Protein AF-A0A377LPY4-F1 (afdb_monomer_lite)

pLDDT: mean 78.63, std 13.36, range [29.28, 91.88]

Structure (mmCIF, N/CA/C/O backbone):
data_AF-A0A377LPY4-F1
#
_entry.id   AF-A0A377LPY4-F1
#
loop_
_atom_site.group_PDB
_atom_site.id
_atom_site.type_symbol
_atom_site.label_atom_id
_atom_site.label_alt_id
_atom_site.label_comp_id
_atom_site.label_asym_id
_atom_site.label_entity_id
_atom_site.label_seq_id
_atom_site.pdbx_PDB_ins_code
_atom_site.Cartn_x
_atom_site.Cartn_y
_atom_site.Cartn_z
_atom_site.occupancy
_atom_site.B_iso_or_equiv
_atom_site.auth_seq_id
_atom_site.auth_comp_id
_atom_site.auth_asym_id
_atom_site.auth_atom_id
_atom_site.pdbx_PDB_model_num
ATOM 1 N N . MET A 1 1 ? 49.083 -48.012 -22.787 1.00 39.62 1 MET A N 1
ATOM 2 C CA . MET A 1 1 ? 49.269 -46.743 -22.059 1.00 39.62 1 MET A CA 1
ATOM 3 C C . MET A 1 1 ? 50.130 -45.854 -22.930 1.00 39.62 1 MET A C 1
ATOM 5 O O . MET A 1 1 ? 51.285 -46.191 -23.123 1.00 39.62 1 MET A O 1
ATOM 9 N N . ASN A 1 2 ? 49.539 -44.813 -23.514 1.00 29.28 2 ASN A N 1
ATOM 10 C CA . ASN A 1 2 ? 50.254 -43.655 -24.045 1.00 29.28 2 ASN A CA 1
ATOM 11 C C . ASN A 1 2 ? 49.381 -42.443 -23.708 1.00 29.28 2 ASN A C 1
ATOM 13 O O . ASN A 1 2 ? 48.446 -42.101 -24.429 1.00 29.28 2 ASN A O 1
ATOM 17 N N . ASP A 1 3 ? 49.651 -41.883 -22.533 1.00 42.66 3 ASP A N 1
ATOM 18 C CA . ASP A 1 3 ? 49.131 -40.603 -22.081 1.00 42.66 3 ASP A CA 1
ATOM 19 C C . ASP A 1 3 ? 49.799 -39.503 -22.903 1.00 42.66 3 ASP A C 1
ATOM 21 O O . ASP A 1 3 ? 50.958 -39.170 -22.682 1.00 42.66 3 ASP A O 1
ATOM 25 N N . ASN A 1 4 ? 49.087 -38.991 -23.902 1.00 44.41 4 ASN A N 1
ATOM 26 C CA . ASN A 1 4 ? 49.234 -37.625 -24.402 1.00 44.41 4 ASN A CA 1
ATOM 27 C C . ASN A 1 4 ? 48.114 -37.357 -25.405 1.00 44.41 4 ASN A C 1
ATOM 29 O O . ASN A 1 4 ? 48.330 -37.162 -26.599 1.00 44.41 4 ASN A O 1
ATOM 33 N N . GLN A 1 5 ? 46.877 -37.345 -24.910 1.00 47.78 5 GLN A N 1
ATOM 34 C CA . GLN A 1 5 ? 45.781 -36.734 -25.649 1.00 47.78 5 GLN A CA 1
ATOM 35 C C . GLN A 1 5 ? 45.939 -35.219 -25.498 1.00 47.78 5 GLN A C 1
ATOM 37 O O . GLN A 1 5 ? 45.310 -34.578 -24.657 1.00 47.78 5 GLN A O 1
ATOM 42 N N . ILE A 1 6 ? 46.891 -34.663 -26.250 1.00 45.84 6 ILE A N 1
ATOM 43 C CA . ILE A 1 6 ? 47.101 -33.225 -26.327 1.00 45.84 6 ILE A CA 1
ATOM 44 C C . ILE A 1 6 ? 45.790 -32.653 -26.864 1.00 45.84 6 ILE A C 1
ATOM 46 O O . ILE A 1 6 ? 45.368 -32.972 -27.973 1.00 45.84 6 ILE A O 1
ATOM 50 N N . SER A 1 7 ? 45.112 -31.844 -26.053 1.00 55.19 7 SER A N 1
ATOM 51 C CA . SER A 1 7 ? 43.887 -31.140 -26.426 1.00 55.19 7 SER A CA 1
ATOM 52 C C . SER A 1 7 ? 44.219 -29.982 -27.376 1.00 55.19 7 SER A C 1
ATOM 54 O O . SER A 1 7 ? 43.999 -28.816 -27.042 1.00 55.19 7 SER A O 1
ATOM 56 N N . VAL A 1 8 ? 44.845 -30.284 -28.513 1.00 58.84 8 VAL A N 1
ATOM 57 C CA . VAL A 1 8 ? 45.146 -29.305 -29.557 1.00 58.84 8 VAL A CA 1
ATOM 58 C C . VAL A 1 8 ? 43.838 -28.991 -30.267 1.00 58.84 8 VAL A C 1
ATOM 60 O O . VAL A 1 8 ? 43.090 -29.894 -30.643 1.00 58.84 8 VAL A O 1
ATOM 63 N N . HIS A 1 9 ? 43.525 -27.707 -30.406 1.00 65.00 9 HIS A N 1
ATOM 64 C CA . HIS A 1 9 ? 42.388 -27.289 -31.210 1.00 65.00 9 HIS A CA 1
ATOM 65 C C . HIS A 1 9 ? 42.690 -27.609 -32.680 1.00 65.00 9 HIS A C 1
ATOM 67 O O . HIS A 1 9 ? 43.808 -27.392 -33.133 1.00 65.00 9 HIS A O 1
ATOM 73 N N . TRP A 1 10 ? 41.713 -28.106 -33.443 1.00 65.06 10 TRP A N 1
ATOM 74 C CA . TRP A 1 10 ? 41.910 -28.514 -34.845 1.00 65.06 10 TRP A CA 1
ATOM 75 C C . TRP A 1 10 ? 42.540 -27.410 -35.720 1.00 65.06 10 TRP A C 1
ATOM 77 O O . TRP A 1 10 ? 43.221 -27.721 -36.689 1.00 65.06 10 TRP A O 1
ATOM 87 N N . SER A 1 11 ? 42.374 -26.127 -35.366 1.00 69.31 11 SER A N 1
ATOM 88 C CA . SER A 1 11 ? 43.007 -24.995 -36.071 1.00 69.31 11 SER A CA 1
ATOM 89 C C . SER A 1 11 ? 44.523 -24.911 -35.920 1.00 69.31 11 SER A C 1
ATOM 91 O O . SER A 1 11 ? 45.163 -24.218 -36.705 1.00 69.31 11 SER A O 1
ATOM 93 N N . ASP A 1 12 ? 45.079 -25.563 -34.903 1.00 73.31 12 ASP A N 1
ATOM 94 C CA . ASP A 1 12 ? 46.496 -25.479 -34.552 1.00 73.31 12 ASP A CA 1
ATOM 95 C C . ASP A 1 12 ? 47.277 -26.692 -35.091 1.00 73.31 12 ASP A C 1
ATOM 97 O O . ASP A 1 12 ? 48.483 -26.804 -34.871 1.00 73.31 12 ASP A O 1
ATOM 101 N N . LEU A 1 13 ? 46.600 -27.600 -35.808 1.00 73.69 13 LEU A N 1
ATOM 102 C CA . LEU A 1 13 ? 47.225 -28.746 -36.458 1.00 73.69 13 LEU A CA 1
ATOM 103 C C . LEU A 1 13 ? 47.984 -28.315 -37.725 1.00 73.69 13 LEU A C 1
ATOM 105 O O . LEU A 1 13 ? 47.490 -27.485 -38.497 1.00 73.69 13 LEU A O 1
ATOM 109 N N . PRO A 1 14 ? 49.162 -28.903 -37.998 1.00 80.44 14 PRO A N 1
ATOM 110 C CA . PRO A 1 14 ? 49.828 -28.731 -39.280 1.00 80.44 14 PRO A CA 1
ATOM 111 C C . PRO A 1 14 ? 48.934 -29.240 -40.424 1.00 80.44 14 PRO A C 1
ATOM 113 O O . PRO A 1 14 ? 48.123 -30.152 -40.263 1.00 80.44 14 PRO A O 1
ATOM 116 N N . LYS A 1 15 ? 49.081 -28.632 -41.605 1.00 75.44 15 LYS A N 1
ATOM 117 C CA . LYS A 1 15 ? 48.147 -28.768 -42.741 1.00 75.44 15 LYS A CA 1
ATOM 118 C C . LYS A 1 15 ? 47.890 -30.221 -43.174 1.00 75.44 15 LYS A C 1
ATOM 120 O O . LYS A 1 15 ? 46.768 -30.568 -43.550 1.00 75.44 15 LYS A O 1
ATOM 125 N N . ASP A 1 16 ? 48.912 -31.064 -43.084 1.00 76.94 16 ASP A N 1
ATOM 126 C CA . ASP A 1 16 ? 48.836 -32.474 -43.474 1.00 76.94 16 ASP A CA 1
ATOM 127 C C . ASP A 1 16 ? 48.036 -33.309 -42.459 1.00 76.94 16 ASP A C 1
ATOM 129 O O . ASP A 1 16 ? 47.274 -34.199 -42.838 1.00 76.94 16 ASP A O 1
ATOM 133 N N . GLU A 1 17 ? 48.140 -32.981 -41.169 1.00 75.38 17 GLU A N 1
ATOM 134 C CA . GLU A 1 17 ? 47.375 -33.625 -40.094 1.00 75.38 17 GLU A CA 1
ATOM 135 C C . GLU A 1 17 ? 45.925 -33.139 -40.061 1.00 75.38 17 GLU A C 1
ATOM 137 O O . GLU A 1 17 ? 45.018 -33.940 -39.845 1.00 75.38 17 GLU A O 1
ATOM 142 N N . LEU A 1 18 ? 45.687 -31.860 -40.372 1.00 73.62 18 LEU A N 1
ATOM 143 C CA . LEU A 1 18 ? 44.341 -31.307 -40.520 1.00 73.62 18 LEU A CA 1
ATOM 144 C C . LEU A 1 18 ? 43.556 -32.014 -41.634 1.00 73.62 18 LEU A C 1
ATOM 146 O O . LEU A 1 18 ? 42.378 -32.323 -41.473 1.00 73.62 18 LEU A O 1
ATOM 150 N N . THR A 1 19 ? 44.222 -32.309 -42.753 1.00 78.25 19 THR A N 1
ATOM 151 C CA . THR A 1 19 ? 43.598 -33.003 -43.889 1.00 78.25 19 THR A CA 1
ATOM 152 C C . THR A 1 19 ? 43.183 -34.428 -43.513 1.00 78.25 19 THR A C 1
ATOM 154 O O . THR A 1 19 ? 42.072 -34.844 -43.836 1.00 78.25 19 THR A O 1
ATOM 157 N N . ARG A 1 20 ? 44.036 -35.157 -42.779 1.00 75.31 20 ARG A N 1
ATOM 158 C CA . ARG A 1 20 ? 43.716 -36.502 -42.265 1.00 75.31 20 ARG A CA 1
ATOM 159 C C . ARG A 1 20 ? 42.590 -36.471 -41.234 1.00 75.31 20 ARG A C 1
ATOM 161 O O . ARG A 1 20 ? 41.675 -37.278 -41.311 1.00 75.31 20 ARG A O 1
ATOM 168 N N . PHE A 1 21 ? 42.612 -35.494 -40.330 1.00 72.88 21 PHE A N 1
ATOM 169 C CA . PHE A 1 21 ? 41.558 -35.297 -39.336 1.00 72.88 21 PHE A CA 1
ATOM 170 C C . PHE A 1 21 ? 40.184 -35.070 -39.989 1.00 72.88 21 PHE A C 1
ATOM 172 O O . PHE A 1 21 ? 39.209 -35.705 -39.596 1.00 72.88 21 PHE A O 1
ATOM 179 N N . CYS A 1 22 ? 40.102 -34.221 -41.022 1.00 72.06 22 CYS A N 1
ATOM 180 C CA . CYS A 1 22 ? 38.868 -34.022 -41.788 1.00 72.06 22 CYS A CA 1
ATOM 181 C C . CYS A 1 22 ? 38.384 -35.314 -42.466 1.00 72.06 22 CYS A C 1
ATOM 183 O O . CYS A 1 22 ? 37.195 -35.612 -42.425 1.00 72.06 22 CYS A O 1
ATOM 185 N N . GLN A 1 23 ? 39.296 -36.107 -43.033 1.00 76.00 23 GLN A N 1
ATOM 186 C CA . GLN A 1 23 ? 38.951 -37.387 -43.661 1.00 76.00 23 GLN A CA 1
ATOM 187 C C . GLN A 1 23 ? 38.416 -38.411 -42.649 1.00 76.00 23 GLN A C 1
ATOM 189 O O . GLN A 1 23 ? 37.430 -39.089 -42.929 1.00 76.00 23 GLN A O 1
ATOM 194 N N . ASP A 1 24 ? 39.017 -38.498 -41.462 1.00 72.62 24 ASP A N 1
ATOM 195 C CA . ASP A 1 24 ? 38.592 -39.418 -40.397 1.00 72.62 24 ASP A CA 1
ATOM 196 C C . ASP A 1 24 ? 37.233 -39.033 -39.788 1.00 72.62 24 ASP A C 1
ATOM 198 O O . ASP A 1 24 ? 36.463 -39.893 -39.347 1.00 72.62 24 ASP A O 1
ATOM 202 N N . VAL A 1 25 ? 36.940 -37.733 -39.774 1.00 68.56 25 VAL A N 1
ATOM 203 C CA . VAL A 1 25 ? 35.645 -37.155 -39.410 1.00 68.56 25 VAL A CA 1
ATOM 204 C C . VAL A 1 25 ? 34.577 -37.491 -40.451 1.00 68.56 25 VAL A C 1
ATOM 206 O O . VAL A 1 25 ? 33.509 -37.980 -40.085 1.00 68.56 25 VAL A O 1
ATOM 209 N N . ASP A 1 26 ? 34.865 -37.268 -41.736 1.00 70.81 26 ASP A N 1
ATOM 210 C CA . ASP A 1 26 ? 33.934 -37.557 -42.834 1.00 70.81 26 ASP A CA 1
ATOM 211 C C . ASP A 1 26 ? 33.654 -39.067 -42.946 1.00 70.81 26 ASP A C 1
ATOM 213 O O . ASP A 1 26 ? 32.545 -39.478 -43.288 1.00 70.81 26 ASP A O 1
ATOM 217 N N . ALA A 1 27 ? 34.634 -39.902 -42.583 1.00 75.75 27 ALA A N 1
ATOM 218 C CA . ALA A 1 27 ? 34.500 -41.354 -42.480 1.00 75.75 27 ALA A CA 1
ATOM 219 C C . ALA A 1 27 ? 33.722 -41.829 -41.232 1.00 75.75 27 ALA A C 1
ATOM 221 O O . ALA A 1 27 ? 33.46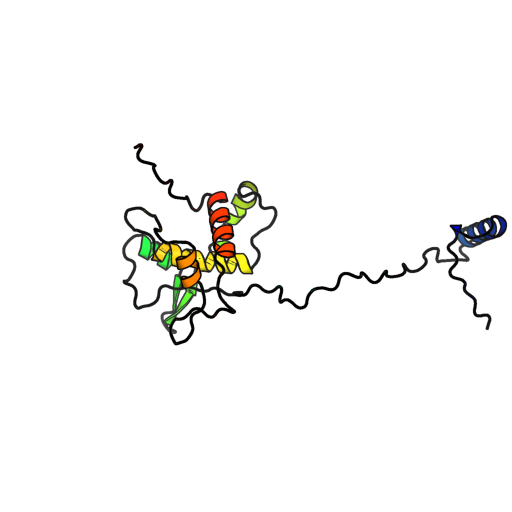7 -43.025 -41.090 1.00 75.75 27 ALA A O 1
ATOM 222 N N . GLY A 1 28 ? 33.339 -40.925 -40.321 1.00 64.62 28 GLY A N 1
ATOM 223 C CA . GLY A 1 28 ? 32.579 -41.246 -39.108 1.00 64.62 28 GLY A CA 1
ATOM 224 C C . GLY A 1 28 ? 33.386 -41.948 -38.009 1.00 64.62 28 GLY A C 1
ATOM 225 O O . GLY A 1 28 ? 32.807 -42.423 -37.032 1.00 64.62 28 GLY A O 1
ATOM 226 N N . THR A 1 29 ? 34.713 -42.009 -38.143 1.00 66.25 29 THR A N 1
ATOM 227 C CA . THR A 1 29 ? 35.620 -42.687 -37.201 1.00 66.25 29 THR A CA 1
ATOM 228 C C . THR A 1 29 ? 35.907 -41.826 -35.964 1.00 66.25 29 THR A C 1
ATOM 230 O O . THR A 1 29 ? 36.190 -42.357 -34.889 1.00 66.25 29 THR A O 1
ATOM 233 N N . GLN A 1 30 ? 35.796 -40.495 -36.075 1.00 60.38 30 GLN A N 1
ATOM 234 C CA . GLN A 1 30 ? 35.950 -39.553 -34.959 1.00 60.38 30 GLN A CA 1
ATOM 235 C C . GLN A 1 30 ? 34.657 -38.774 -34.678 1.00 60.38 30 GLN A C 1
ATOM 237 O O . GLN A 1 30 ? 34.137 -38.066 -35.532 1.00 60.38 30 GLN A O 1
ATOM 242 N N . GLY A 1 31 ? 34.145 -38.887 -33.447 1.00 55.75 31 GLY A N 1
ATOM 243 C CA . GLY A 1 31 ? 32.826 -38.367 -33.062 1.00 55.75 31 GLY A CA 1
ATOM 244 C C . GLY A 1 31 ? 32.798 -37.051 -32.276 1.00 55.75 31 GLY A C 1
ATOM 245 O O . GLY A 1 31 ? 31.721 -36.663 -31.834 1.00 55.75 31 GLY A O 1
ATOM 246 N N . ASN A 1 32 ? 33.925 -36.367 -32.034 1.00 58.44 32 ASN A N 1
ATOM 247 C CA . ASN A 1 32 ? 33.912 -35.175 -31.175 1.00 58.44 32 ASN A CA 1
ATOM 248 C C . ASN A 1 32 ? 34.878 -34.069 -31.630 1.00 58.44 32 ASN A C 1
ATOM 250 O O . ASN A 1 32 ? 36.072 -34.109 -31.357 1.00 58.44 32 ASN A O 1
ATOM 254 N N . PHE A 1 33 ? 34.319 -33.027 -32.252 1.00 57.59 33 PHE A N 1
ATOM 255 C CA . PHE A 1 33 ? 35.002 -31.766 -32.585 1.00 57.59 33 PHE A CA 1
ATOM 256 C C . PHE A 1 33 ? 35.128 -30.803 -31.399 1.00 57.59 33 PHE A C 1
ATOM 258 O O . PHE A 1 33 ? 35.869 -29.821 -31.445 1.00 57.59 33 PHE A O 1
ATOM 265 N N . LEU A 1 34 ? 34.319 -31.016 -30.362 1.00 60.19 34 LEU A N 1
ATOM 266 C CA . LEU A 1 34 ? 34.090 -30.034 -29.315 1.00 60.19 34 LEU A CA 1
ATOM 267 C C . LEU A 1 34 ? 34.983 -30.339 -28.116 1.00 60.19 34 LEU A C 1
ATOM 269 O O . LEU A 1 34 ? 34.682 -31.209 -27.300 1.00 60.19 34 LEU A O 1
ATOM 273 N N . ILE A 1 35 ? 36.064 -29.572 -27.973 1.00 61.72 35 ILE A N 1
ATOM 274 C CA . ILE A 1 35 ? 36.761 -29.459 -26.690 1.00 61.72 35 ILE A CA 1
ATOM 275 C C . ILE A 1 35 ? 35.743 -28.912 -25.684 1.00 61.72 35 ILE A C 1
ATOM 277 O O . ILE A 1 35 ? 35.106 -27.884 -25.934 1.00 61.72 35 ILE A O 1
ATOM 281 N N . ALA A 1 36 ? 35.571 -29.593 -24.548 1.00 60.97 36 ALA A N 1
ATOM 282 C CA . ALA A 1 36 ? 34.713 -29.094 -23.481 1.00 60.97 36 ALA A CA 1
ATOM 283 C C . ALA A 1 36 ? 35.166 -27.666 -23.117 1.00 60.97 36 ALA A C 1
ATOM 285 O O . ALA A 1 36 ? 36.346 -27.466 -22.815 1.00 60.97 36 ALA A O 1
ATOM 286 N N . PRO A 1 37 ? 34.279 -26.654 -23.161 1.00 58.81 37 PRO A N 1
ATOM 287 C CA . PRO A 1 37 ? 34.688 -25.278 -22.940 1.00 58.81 37 PRO A CA 1
ATOM 288 C C . PRO A 1 37 ? 35.328 -25.161 -21.557 1.00 58.81 37 PRO A C 1
ATOM 290 O O . PRO A 1 37 ? 34.690 -25.449 -20.539 1.00 58.81 37 PRO A O 1
ATOM 293 N N . VAL A 1 38 ? 36.590 -24.725 -21.517 1.00 63.94 38 VAL A N 1
ATOM 294 C CA . VAL A 1 38 ? 37.289 -24.437 -20.263 1.00 63.94 38 VAL A CA 1
ATOM 295 C C . VAL A 1 38 ? 36.479 -23.368 -19.531 1.00 63.94 38 VAL A C 1
ATOM 297 O O . VAL A 1 38 ? 36.413 -22.213 -19.962 1.00 63.94 38 VAL A O 1
ATOM 300 N N . LYS A 1 39 ? 35.811 -23.750 -18.435 1.00 61.88 39 LYS A N 1
ATOM 301 C CA . LYS A 1 39 ? 35.028 -22.828 -17.604 1.00 61.88 39 LYS A CA 1
ATOM 302 C C . LYS A 1 39 ? 35.977 -21.790 -17.007 1.00 61.88 39 LYS A C 1
ATOM 304 O O . LYS A 1 39 ? 36.595 -22.026 -15.973 1.00 61.88 39 LYS A O 1
ATOM 309 N N . LYS A 1 40 ? 36.088 -20.623 -17.648 1.00 66.19 40 LYS A N 1
ATOM 310 C CA . LYS A 1 40 ? 36.802 -19.471 -17.087 1.00 66.19 40 LYS A CA 1
ATOM 311 C C . LYS A 1 40 ? 36.131 -19.106 -15.761 1.00 66.19 40 LYS A C 1
ATOM 313 O O . LYS A 1 40 ? 35.003 -18.616 -15.752 1.00 66.19 40 LYS A O 1
ATOM 318 N N . LEU A 1 41 ? 36.813 -19.360 -14.643 1.00 64.06 41 LEU A N 1
ATOM 319 C CA . LEU A 1 41 ? 36.368 -18.936 -13.316 1.00 64.06 41 LEU A CA 1
ATOM 320 C C . LEU A 1 41 ? 36.222 -17.411 -13.322 1.00 64.06 41 LEU A C 1
ATOM 322 O O . LEU A 1 41 ? 37.200 -16.666 -13.393 1.00 64.06 41 LEU A O 1
ATOM 326 N N . THR A 1 42 ? 34.982 -16.925 -13.294 1.00 67.12 42 THR A N 1
ATOM 327 C CA . THR A 1 42 ? 34.721 -15.489 -13.254 1.00 67.12 42 THR A CA 1
ATOM 328 C C . THR A 1 42 ? 35.250 -14.925 -11.937 1.00 67.12 42 THR A C 1
ATOM 330 O O . THR A 1 42 ? 34.788 -15.325 -10.873 1.00 67.12 42 THR A O 1
ATOM 333 N N . ARG A 1 43 ? 36.145 -13.927 -11.989 1.00 67.38 43 ARG A N 1
ATOM 334 C CA . ARG A 1 43 ? 36.628 -13.184 -10.800 1.00 67.38 43 ARG A CA 1
ATOM 335 C C . ARG A 1 43 ? 35.523 -12.428 -10.040 1.00 67.38 43 ARG A C 1
ATOM 337 O O . ARG A 1 43 ? 35.773 -11.879 -8.972 1.00 67.38 43 ARG A O 1
ATOM 344 N N . ARG A 1 44 ? 34.302 -12.377 -10.581 1.00 66.94 44 ARG A N 1
ATOM 345 C CA . ARG A 1 44 ? 33.135 -11.757 -9.946 1.00 66.94 44 ARG A CA 1
ATOM 346 C C . ARG A 1 44 ? 32.678 -12.618 -8.768 1.00 66.94 44 ARG A C 1
ATOM 348 O O . ARG A 1 44 ? 31.949 -13.587 -8.955 1.00 66.94 44 ARG A O 1
ATOM 355 N N . LYS A 1 45 ? 33.081 -12.244 -7.555 1.00 65.62 45 LYS A N 1
ATOM 356 C CA . LYS A 1 45 ? 32.495 -12.767 -6.318 1.00 65.62 45 LYS A CA 1
ATOM 357 C C . LYS A 1 45 ? 31.287 -11.914 -5.941 1.00 65.62 45 LYS A C 1
ATOM 359 O O . LYS A 1 45 ? 31.343 -10.686 -5.983 1.00 65.62 45 LYS A O 1
ATOM 364 N N . ARG A 1 46 ? 30.178 -12.567 -5.604 1.00 61.97 46 ARG A N 1
ATOM 365 C CA . ARG A 1 46 ? 29.033 -11.900 -4.979 1.00 61.97 46 ARG A CA 1
ATOM 366 C C . ARG A 1 46 ? 29.479 -11.441 -3.589 1.00 61.97 46 ARG A C 1
ATOM 368 O O . ARG A 1 46 ? 30.002 -12.259 -2.842 1.00 61.97 46 ARG A O 1
ATOM 375 N N . GLY A 1 47 ? 29.302 -10.159 -3.272 1.00 70.12 47 GLY A N 1
ATOM 376 C CA . GLY A 1 47 ? 29.549 -9.660 -1.919 1.00 70.12 47 GLY A CA 1
ATOM 377 C C . GLY A 1 47 ? 28.637 -10.355 -0.906 1.00 70.12 47 GLY A C 1
ATOM 378 O O . GLY A 1 47 ? 27.512 -10.725 -1.244 1.00 70.12 47 GLY A O 1
ATOM 379 N N . GLU A 1 48 ? 29.103 -10.510 0.331 1.00 68.25 48 GLU A N 1
ATOM 380 C CA . GLU A 1 48 ? 28.368 -11.181 1.419 1.00 68.25 48 GLU A CA 1
ATOM 381 C C . GLU A 1 48 ? 27.164 -10.380 1.940 1.00 68.25 48 GLU A C 1
ATOM 383 O O . GLU A 1 48 ? 26.465 -10.802 2.858 1.00 68.25 48 GLU A O 1
ATOM 388 N N . HIS A 1 49 ? 26.867 -9.226 1.340 1.00 65.69 49 HIS A N 1
ATOM 389 C CA . HIS A 1 49 ? 25.702 -8.449 1.720 1.00 65.69 49 HIS A CA 1
ATOM 390 C C . HIS A 1 49 ? 24.404 -9.206 1.379 1.00 65.69 49 HIS A C 1
ATOM 392 O O . HIS A 1 49 ? 24.188 -9.676 0.252 1.00 65.69 49 HIS A O 1
ATOM 398 N N . SER A 1 50 ? 23.487 -9.278 2.346 1.00 60.41 50 SER A N 1
ATOM 399 C CA . SER A 1 50 ? 22.143 -9.799 2.101 1.00 60.41 50 SER A CA 1
ATOM 400 C C . SER A 1 50 ? 21.479 -8.997 0.978 1.00 60.41 50 SER A C 1
ATOM 402 O O . SER A 1 50 ? 21.400 -7.771 1.020 1.00 60.41 50 SER A O 1
ATOM 404 N N . THR A 1 51 ? 21.018 -9.697 -0.058 1.00 59.50 51 THR A N 1
ATOM 405 C CA . THR A 1 51 ? 20.242 -9.097 -1.161 1.00 59.50 51 THR A CA 1
ATOM 406 C C . THR A 1 51 ? 18.743 -9.079 -0.873 1.00 59.50 51 THR A C 1
ATOM 408 O O . THR A 1 51 ? 17.970 -8.578 -1.690 1.00 59.50 51 THR A O 1
ATOM 411 N N . LYS A 1 52 ? 18.331 -9.614 0.282 1.00 63.88 52 LYS A N 1
ATOM 412 C CA . LYS A 1 52 ? 16.941 -9.626 0.726 1.00 63.88 52 LYS A CA 1
ATOM 413 C C . LYS A 1 52 ? 16.529 -8.228 1.172 1.00 63.88 52 LYS A C 1
ATOM 415 O O . LYS A 1 52 ? 17.301 -7.504 1.802 1.00 63.88 52 LYS A O 1
ATOM 420 N N . ALA A 1 53 ? 15.307 -7.831 0.835 1.00 62.19 53 ALA A N 1
ATOM 421 C CA . ALA A 1 53 ? 14.758 -6.577 1.324 1.00 62.19 53 ALA A CA 1
ATOM 422 C C . ALA A 1 53 ? 14.617 -6.635 2.854 1.00 62.19 53 ALA A C 1
ATOM 424 O O . ALA A 1 53 ? 14.013 -7.567 3.369 1.00 62.19 53 ALA A O 1
ATOM 425 N N . LYS A 1 54 ? 15.100 -5.600 3.555 1.00 67.12 54 LYS A N 1
ATOM 426 C CA . LYS A 1 54 ? 14.993 -5.442 5.020 1.00 67.12 54 LYS A CA 1
ATOM 427 C C . LYS A 1 54 ? 13.600 -5.794 5.574 1.00 67.12 54 LYS A C 1
ATOM 429 O O . LYS A 1 54 ? 13.465 -6.539 6.533 1.00 67.12 54 LYS A O 1
ATOM 434 N N . CYS A 1 55 ? 12.543 -5.335 4.902 1.00 69.69 55 CYS A N 1
ATOM 435 C CA . CYS A 1 55 ? 11.154 -5.658 5.233 1.00 69.69 55 CYS A CA 1
ATOM 436 C C . CYS A 1 55 ? 10.504 -6.506 4.125 1.00 69.69 55 CYS A C 1
ATOM 438 O O . CYS A 1 55 ? 10.027 -5.960 3.118 1.00 69.69 55 CYS A O 1
ATOM 440 N N . GLU A 1 56 ? 10.502 -7.832 4.268 1.00 68.75 56 GLU A N 1
ATOM 441 C CA . GLU A 1 56 ? 9.913 -8.733 3.264 1.00 68.75 56 GLU A CA 1
ATOM 442 C C . GLU A 1 56 ? 8.376 -8.744 3.307 1.00 68.75 56 GLU A C 1
ATOM 444 O O . GLU A 1 56 ? 7.737 -8.782 2.253 1.00 68.75 56 GLU A O 1
ATOM 449 N N . ASN A 1 57 ? 7.795 -8.655 4.509 1.00 77.50 57 ASN A N 1
ATOM 450 C CA . ASN A 1 57 ? 6.356 -8.726 4.779 1.00 77.50 57 ASN A CA 1
ATOM 451 C C . ASN A 1 57 ? 5.860 -7.494 5.557 1.00 77.50 57 ASN A C 1
ATOM 453 O O . ASN A 1 57 ? 5.503 -7.622 6.727 1.00 77.50 57 ASN A O 1
ATOM 457 N N . PRO A 1 58 ? 5.833 -6.296 4.951 1.00 80.62 58 PRO A N 1
ATOM 458 C CA . PRO A 1 58 ? 5.160 -5.167 5.577 1.00 80.62 58 PRO A CA 1
ATOM 459 C C . PRO A 1 58 ? 3.665 -5.484 5.698 1.00 80.62 58 PRO A C 1
ATOM 461 O O . PRO A 1 58 ? 3.031 -5.885 4.721 1.00 80.62 58 PRO A O 1
ATOM 464 N N . ALA A 1 59 ? 3.109 -5.300 6.889 1.00 82.81 59 ALA A N 1
ATOM 465 C CA . ALA A 1 59 ? 1.680 -5.384 7.145 1.00 82.81 59 ALA A CA 1
ATOM 466 C C . ALA A 1 59 ? 1.309 -4.247 8.090 1.00 82.81 59 ALA A C 1
ATOM 468 O O . ALA A 1 59 ? 1.932 -4.072 9.135 1.00 82.81 59 ALA A O 1
ATOM 469 N N . TRP A 1 60 ? 0.305 -3.465 7.709 1.00 88.31 60 TRP A N 1
ATOM 470 C CA . TRP A 1 60 ? -0.199 -2.388 8.542 1.00 88.31 60 TRP A CA 1
ATOM 471 C C . TRP A 1 60 ? -1.716 -2.409 8.536 1.00 88.31 60 TRP A C 1
ATOM 473 O O . TRP A 1 60 ? -2.356 -2.445 7.484 1.00 88.31 60 TRP A O 1
ATOM 483 N N . TYR A 1 61 ? -2.277 -2.353 9.734 1.00 88.00 61 TYR A N 1
ATOM 484 C CA . TYR A 1 61 ? -3.703 -2.230 9.978 1.00 88.00 61 TYR A CA 1
ATOM 485 C C . TYR A 1 61 ? -3.899 -1.133 11.004 1.00 88.00 61 TYR A C 1
ATOM 487 O O . TYR A 1 61 ? -3.078 -0.999 11.908 1.00 88.00 61 TYR A O 1
ATOM 495 N N . ARG A 1 62 ? -4.984 -0.369 10.874 1.00 86.94 62 ARG A N 1
ATOM 496 C CA . ARG A 1 62 ? -5.299 0.741 11.771 1.00 86.94 62 ARG A CA 1
ATOM 497 C C . ARG A 1 62 ? -5.365 0.243 13.223 1.00 86.94 62 ARG A C 1
ATOM 499 O O . ARG A 1 62 ? -6.276 -0.527 13.537 1.00 86.94 62 ARG A O 1
ATOM 506 N N . PRO A 1 63 ? -4.441 0.675 14.099 1.00 85.50 63 PRO A N 1
ATOM 507 C CA . PRO A 1 63 ? -4.468 0.300 15.509 1.00 85.50 63 PRO A CA 1
ATOM 508 C C . PRO A 1 63 ? -5.718 0.812 16.236 1.00 85.50 63 PRO A C 1
ATOM 510 O O . PRO A 1 63 ? -6.285 1.840 15.861 1.00 85.50 63 PRO A O 1
ATOM 513 N N . GLU A 1 64 ? -6.102 0.144 17.325 1.00 83.31 64 GLU A N 1
ATOM 514 C CA . GLU A 1 64 ? -7.337 0.448 18.069 1.00 83.31 64 GLU A CA 1
ATOM 515 C C . GLU A 1 64 ? -7.325 1.816 18.769 1.00 83.31 64 GLU A C 1
ATOM 517 O O . GLU A 1 64 ? -8.383 2.396 18.996 1.00 83.31 64 GLU A O 1
ATOM 522 N N . HIS A 1 65 ? -6.144 2.377 19.047 1.00 84.25 65 HIS A N 1
ATOM 523 C CA . HIS A 1 65 ? -6.016 3.710 19.645 1.00 84.25 65 HIS A CA 1
ATOM 524 C C . HIS A 1 65 ? -6.409 4.852 18.692 1.00 84.25 65 HIS A C 1
ATOM 526 O O . HIS A 1 65 ? -6.615 5.983 19.133 1.00 84.25 65 HIS A O 1
ATOM 532 N N . TYR A 1 66 ? -6.518 4.594 17.385 1.00 84.69 66 TYR A N 1
ATOM 533 C CA . TYR A 1 66 ? -7.031 5.589 16.449 1.00 84.69 66 TYR A CA 1
ATOM 534 C C . TYR A 1 66 ? -8.558 5.597 16.437 1.00 84.69 66 TYR A C 1
ATOM 536 O O . TYR A 1 66 ? -9.209 4.554 16.427 1.00 84.69 66 TYR A O 1
ATOM 544 N N . LYS A 1 67 ? -9.143 6.794 16.303 1.00 84.88 67 LYS A N 1
ATOM 545 C CA . LYS A 1 67 ? -10.590 6.957 16.086 1.00 84.88 67 LYS A CA 1
ATOM 546 C C . LYS A 1 67 ? -11.062 6.092 14.914 1.00 84.88 67 LYS A C 1
ATOM 548 O O . LYS A 1 67 ? -10.369 6.000 13.894 1.00 84.88 67 LYS A O 1
ATOM 553 N N . LYS A 1 68 ? -12.248 5.491 15.040 1.00 85.00 68 LYS A N 1
ATOM 554 C CA . LYS A 1 68 ? -12.869 4.715 13.958 1.00 85.00 68 LYS A CA 1
ATOM 555 C C . LYS A 1 68 ? -13.098 5.609 12.739 1.00 85.00 68 LYS A C 1
ATOM 557 O O . LYS A 1 68 ? -13.533 6.750 12.876 1.00 85.00 68 LYS A O 1
ATOM 562 N N . LEU A 1 69 ? -12.798 5.080 11.556 1.00 86.94 69 LEU A N 1
ATOM 563 C CA . LEU A 1 69 ? -13.122 5.741 10.295 1.00 86.94 69 LEU A CA 1
ATOM 564 C C . LEU A 1 69 ? -14.637 5.676 10.083 1.00 86.94 69 LEU A C 1
ATOM 566 O O . LEU A 1 69 ? -15.221 4.594 10.138 1.00 86.94 69 LEU A O 1
ATOM 570 N N . SER A 1 70 ? -15.262 6.822 9.837 1.00 84.19 70 SER A N 1
ATOM 571 C CA . SER A 1 70 ? -16.687 6.932 9.524 1.00 84.19 70 SER A CA 1
ATOM 572 C C . SER A 1 70 ? -16.905 7.302 8.052 1.00 84.19 70 SER A C 1
ATOM 574 O O . SER A 1 70 ? -15.970 7.654 7.327 1.00 84.19 70 SER A O 1
ATOM 576 N N . GLY A 1 71 ? -18.148 7.162 7.585 1.00 88.06 71 GLY A N 1
ATOM 577 C CA . GLY A 1 71 ? -18.550 7.538 6.229 1.00 88.06 71 GLY A CA 1
ATOM 578 C C . GLY A 1 71 ? -17.863 6.727 5.124 1.00 88.06 71 GLY A C 1
ATOM 579 O O . GLY A 1 71 ? -17.635 5.520 5.254 1.00 88.06 71 GLY A O 1
ATOM 580 N N . GLN A 1 72 ? -17.530 7.404 4.020 1.00 88.31 72 GLN A N 1
ATOM 581 C CA . GLN A 1 72 ? -16.942 6.777 2.832 1.00 88.31 72 GLN A CA 1
ATOM 582 C C . GLN A 1 72 ? -15.560 6.166 3.099 1.00 88.31 72 GLN A C 1
ATOM 584 O O . GLN A 1 72 ? -15.274 5.080 2.597 1.00 88.31 72 GLN A O 1
ATOM 589 N N . LEU A 1 73 ? -14.727 6.802 3.931 1.00 88.19 73 LEU A N 1
ATOM 590 C CA . LEU A 1 73 ? -13.406 6.269 4.288 1.00 88.19 73 LEU A CA 1
ATOM 591 C C . LEU A 1 73 ? -13.519 4.974 5.096 1.00 88.19 73 LEU A C 1
ATOM 593 O O . LEU A 1 73 ? -12.776 4.027 4.849 1.00 88.19 73 LEU A O 1
ATOM 597 N N . GLY A 1 74 ? -14.486 4.901 6.017 1.00 88.81 74 GLY A N 1
ATOM 598 C CA . GLY A 1 74 ? -14.786 3.668 6.746 1.00 88.81 74 GLY A CA 1
ATOM 599 C C . GLY A 1 74 ? -15.252 2.550 5.811 1.00 88.81 74 GLY A C 1
ATOM 600 O O . GLY A 1 74 ? -14.765 1.423 5.900 1.00 88.81 74 GLY A O 1
ATOM 601 N N . HIS A 1 75 ? -16.135 2.866 4.858 1.00 90.25 75 HIS A N 1
ATOM 602 C CA . HIS A 1 75 ? -16.588 1.899 3.856 1.00 90.25 75 HIS A CA 1
ATOM 603 C C . HIS A 1 75 ? -15.439 1.402 2.962 1.00 90.25 75 HIS A C 1
ATOM 605 O O . HIS A 1 75 ? -15.307 0.198 2.737 1.00 90.25 75 HIS A O 1
ATOM 611 N N . ALA A 1 76 ? -14.576 2.308 2.492 1.00 89.38 76 ALA A N 1
ATOM 612 C CA . ALA A 1 76 ? -13.401 1.970 1.693 1.00 89.38 76 ALA A CA 1
ATOM 613 C C . ALA A 1 76 ? -12.416 1.089 2.477 1.00 89.38 76 ALA A C 1
ATOM 615 O O . ALA A 1 76 ? -11.964 0.063 1.968 1.00 89.38 76 ALA A O 1
ATOM 616 N N . TYR A 1 77 ? -12.141 1.432 3.738 1.00 91.06 77 TYR A N 1
ATOM 617 C CA . TYR A 1 77 ? -11.266 0.645 4.605 1.00 91.06 77 TYR A CA 1
ATOM 618 C C . TYR A 1 77 ? -11.810 -0.774 4.831 1.00 91.06 77 TYR A C 1
ATOM 620 O O . TYR A 1 77 ? -11.078 -1.747 4.659 1.00 91.06 77 TYR A O 1
ATOM 628 N N . ASN A 1 78 ? -13.108 -0.917 5.114 1.00 90.75 78 ASN A N 1
ATOM 629 C CA . ASN A 1 78 ? -13.752 -2.219 5.338 1.00 90.75 78 ASN A CA 1
ATOM 630 C C . ASN A 1 78 ? -13.845 -3.092 4.070 1.00 90.75 78 ASN A C 1
ATOM 632 O O . ASN A 1 78 ? -14.019 -4.310 4.158 1.00 90.75 78 ASN A O 1
ATOM 636 N N . ARG A 1 79 ? -13.733 -2.500 2.873 1.00 90.00 79 ARG A N 1
ATOM 637 C CA . ARG A 1 79 ? -13.575 -3.261 1.621 1.00 90.00 79 ARG A CA 1
ATOM 638 C C . ARG A 1 79 ? -12.176 -3.854 1.479 1.00 90.00 79 ARG A C 1
ATOM 640 O O . ARG A 1 79 ? -12.042 -4.931 0.901 1.00 90.00 79 ARG A O 1
ATOM 647 N N . LEU A 1 80 ? -11.157 -3.173 2.002 1.00 88.88 80 LEU A N 1
ATOM 648 C CA . LEU A 1 80 ? -9.766 -3.619 1.932 1.00 88.88 80 LEU A CA 1
ATOM 649 C C . LEU A 1 80 ? -9.387 -4.571 3.059 1.00 88.88 80 LEU A C 1
ATOM 651 O O . LEU A 1 80 ? -8.634 -5.514 2.827 1.00 88.88 80 LEU A O 1
ATOM 655 N N . VAL A 1 81 ? -9.899 -4.336 4.263 1.00 90.62 81 VAL A N 1
ATOM 656 C CA . VAL A 1 81 ? -9.505 -5.039 5.483 1.00 90.62 81 VAL A CA 1
ATOM 657 C C . VAL A 1 81 ? -10.710 -5.767 6.070 1.00 90.62 81 VAL A C 1
ATOM 659 O O . VAL A 1 81 ? -11.781 -5.187 6.236 1.00 90.62 81 VAL A O 1
ATOM 662 N N . LYS A 1 82 ? -10.530 -7.046 6.407 1.00 90.50 82 LYS A N 1
ATOM 663 C CA . LYS A 1 82 ? -11.504 -7.867 7.129 1.00 90.50 82 LYS A CA 1
ATOM 664 C C . LYS A 1 82 ? -10.974 -8.127 8.537 1.00 90.50 82 LYS A C 1
ATOM 666 O O . LYS A 1 82 ? -9.847 -8.584 8.704 1.00 90.50 82 LYS A O 1
ATOM 671 N N . LYS A 1 83 ? -11.811 -7.872 9.543 1.00 86.69 83 LYS A N 1
ATOM 672 C CA . LYS A 1 83 ? -11.604 -8.376 10.904 1.00 86.69 83 LYS A CA 1
ATOM 673 C C . LYS A 1 83 ? -12.407 -9.661 11.045 1.00 86.69 83 LYS A C 1
ATOM 675 O O . LYS A 1 83 ? -13.595 -9.679 10.714 1.00 86.69 83 LYS A O 1
ATOM 680 N N . ASP A 1 84 ? -11.745 -10.730 11.450 1.00 86.88 84 ASP A N 1
ATOM 681 C CA . ASP A 1 84 ? -12.426 -11.969 11.782 1.00 86.88 84 ASP A CA 1
ATOM 682 C C . ASP A 1 84 ? -13.198 -11.800 13.098 1.00 86.88 84 ASP A C 1
ATOM 684 O O . ASP A 1 84 ? -12.711 -11.163 14.034 1.00 86.88 84 ASP A O 1
ATOM 688 N N . LYS A 1 85 ? -14.434 -12.305 13.139 1.00 81.19 85 LYS A N 1
ATOM 689 C CA . LYS A 1 85 ? -15.335 -12.121 14.285 1.00 81.19 85 LYS A CA 1
ATOM 690 C C . LYS A 1 85 ? -14.970 -13.039 15.446 1.00 81.19 85 LYS A C 1
ATOM 692 O O . LYS A 1 85 ? -15.143 -12.635 16.588 1.00 81.19 85 LYS A O 1
ATOM 697 N N . GLU A 1 86 ? -14.476 -14.236 15.143 1.00 81.94 86 GLU A N 1
ATOM 698 C CA . GLU A 1 86 ? -14.175 -15.263 16.144 1.00 81.94 86 GLU A CA 1
ATOM 699 C C . GLU A 1 86 ? -12.782 -15.062 16.741 1.00 81.94 86 GLU A C 1
ATOM 701 O O . GLU A 1 86 ? -12.620 -15.019 17.955 1.00 81.94 86 GLU A O 1
ATOM 706 N N . THR A 1 87 ? -11.774 -14.864 15.888 1.00 80.75 87 THR A N 1
ATOM 707 C CA . THR A 1 87 ? -10.373 -14.738 16.321 1.00 80.75 87 THR A CA 1
ATOM 708 C C . THR A 1 87 ? -9.935 -13.298 16.591 1.00 80.75 87 THR A C 1
ATOM 710 O O . THR A 1 87 ? -8.856 -13.066 17.135 1.00 80.75 87 THR A O 1
ATOM 713 N N . GLY A 1 88 ? -10.717 -12.304 16.158 1.00 80.81 88 GLY A N 1
ATOM 714 C CA . GLY A 1 88 ? -10.338 -10.889 16.215 1.00 80.81 88 GLY A CA 1
ATOM 715 C C . GLY A 1 88 ? -9.171 -10.506 15.294 1.00 80.81 88 GLY A C 1
ATOM 716 O O . GLY A 1 88 ? -8.799 -9.328 15.255 1.00 80.81 88 GLY A O 1
ATOM 717 N N . GLN A 1 89 ? -8.605 -11.456 14.538 1.00 83.81 89 GLN A N 1
ATOM 718 C CA . GLN A 1 89 ? -7.458 -11.216 13.669 1.00 83.81 89 GLN A CA 1
ATOM 719 C C . GLN A 1 89 ? -7.839 -10.329 12.483 1.00 83.81 89 GLN A C 1
ATOM 721 O O . GLN A 1 89 ? -8.910 -10.453 11.880 1.00 83.81 89 GLN A O 1
ATOM 726 N N . VAL A 1 90 ? -6.934 -9.416 12.139 1.00 85.94 90 VAL A N 1
ATOM 727 C CA . VAL A 1 90 ? -7.114 -8.482 11.031 1.00 85.94 90 VAL A CA 1
ATOM 728 C C . VAL A 1 90 ? -6.324 -8.980 9.826 1.00 85.94 90 VAL A C 1
ATOM 730 O O . VAL A 1 90 ? -5.122 -9.219 9.915 1.00 85.94 90 VAL A O 1
ATOM 733 N N . SER A 1 91 ? -7.005 -9.136 8.694 1.00 87.75 91 SER A N 1
ATOM 734 C CA . SER A 1 91 ? -6.420 -9.602 7.436 1.00 87.75 91 SER A CA 1
ATOM 735 C C . SER A 1 91 ? -6.862 -8.731 6.263 1.00 87.75 91 SER A C 1
ATOM 737 O O . SER A 1 91 ? -7.890 -8.048 6.306 1.00 87.75 91 SER A O 1
ATOM 739 N N . LEU A 1 92 ? -6.078 -8.741 5.187 1.00 88.56 92 LEU A N 1
ATOM 740 C CA . LEU A 1 92 ? -6.474 -8.103 3.937 1.00 88.56 92 LEU A CA 1
ATOM 741 C C . LEU A 1 92 ? -7.571 -8.927 3.256 1.00 88.56 92 LEU A C 1
ATOM 743 O O . LEU A 1 92 ? -7.401 -10.112 2.982 1.00 88.56 92 LEU A O 1
ATOM 747 N N . ARG A 1 93 ? -8.691 -8.277 2.942 1.00 89.88 93 ARG A N 1
ATOM 748 C CA . ARG A 1 93 ? -9.776 -8.839 2.130 1.00 89.88 93 ARG A CA 1
ATOM 749 C C . ARG A 1 93 ? -9.447 -8.789 0.642 1.00 89.88 93 ARG A C 1
ATOM 751 O O . ARG A 1 93 ? -9.840 -9.679 -0.107 1.00 89.88 93 ARG A O 1
ATOM 758 N N . MET A 1 94 ? -8.767 -7.728 0.212 1.00 89.00 94 MET A N 1
ATOM 759 C CA . MET A 1 94 ? -8.403 -7.496 -1.181 1.00 89.00 94 MET A CA 1
ATOM 760 C C . MET A 1 94 ? -6.929 -7.117 -1.285 1.00 89.00 94 MET A C 1
ATOM 762 O O . MET A 1 94 ? -6.458 -6.212 -0.601 1.00 89.00 94 MET A O 1
ATOM 766 N N . HIS A 1 95 ? -6.224 -7.772 -2.205 1.00 89.06 95 HIS A N 1
ATOM 767 C CA . HIS A 1 95 ? -4.865 -7.405 -2.590 1.00 89.06 95 HIS A CA 1
ATOM 768 C C . HIS A 1 95 ? -4.912 -6.370 -3.709 1.00 89.06 95 HIS A C 1
ATOM 770 O O . HIS A 1 95 ? -5.123 -6.712 -4.877 1.00 89.06 95 HIS A O 1
ATOM 776 N N . VAL A 1 96 ? -4.720 -5.099 -3.359 1.00 88.69 96 VAL A N 1
ATOM 777 C CA . VAL A 1 96 ? -4.774 -3.988 -4.316 1.00 88.69 96 VAL A CA 1
ATOM 778 C C . VAL A 1 96 ? -3.725 -4.161 -5.412 1.00 88.69 96 VAL A C 1
ATOM 780 O O . VAL A 1 96 ? -4.000 -3.898 -6.577 1.00 88.69 96 VAL A O 1
ATOM 783 N N . SER A 1 97 ? -2.565 -4.726 -5.085 1.00 86.31 97 SER A N 1
ATOM 784 C CA . SER A 1 97 ? -1.501 -5.045 -6.037 1.00 86.31 97 SER A CA 1
ATOM 785 C C . SER A 1 97 ? -1.901 -5.992 -7.177 1.00 86.31 97 SER A C 1
ATOM 787 O O . SER A 1 97 ? -1.230 -6.018 -8.213 1.00 86.31 97 SER A O 1
ATOM 789 N N . ARG A 1 98 ? -2.987 -6.756 -7.004 1.00 87.00 98 ARG A N 1
ATOM 790 C CA . ARG A 1 98 ? -3.549 -7.687 -7.997 1.00 87.00 98 ARG A CA 1
ATOM 791 C C . ARG A 1 98 ? -4.810 -7.149 -8.673 1.00 87.00 98 ARG A C 1
ATOM 793 O O . ARG A 1 98 ? -5.419 -7.859 -9.468 1.00 87.00 98 ARG A O 1
ATOM 800 N N . HIS A 1 99 ? -5.207 -5.914 -8.374 1.00 89.56 99 HIS A N 1
ATOM 801 C CA . HIS A 1 99 ? -6.411 -5.318 -8.937 1.00 89.56 99 HIS A CA 1
ATOM 802 C C . HIS A 1 99 ? -6.313 -5.226 -10.476 1.00 89.56 99 HIS A C 1
ATOM 804 O O . HIS A 1 99 ? -5.239 -4.880 -10.989 1.00 89.56 99 HIS A O 1
ATOM 810 N N . PRO A 1 100 ? -7.408 -5.468 -11.230 1.00 88.19 100 PRO A N 1
ATOM 811 C CA . PRO A 1 100 ? -7.404 -5.421 -12.696 1.00 88.19 100 PRO A CA 1
ATOM 812 C C . PRO A 1 100 ? -6.834 -4.124 -13.278 1.00 88.19 100 PRO A C 1
ATOM 814 O O . PRO A 1 100 ? -6.182 -4.156 -14.318 1.00 88.19 100 PRO A O 1
ATOM 817 N N . LEU A 1 101 ? -6.989 -3.002 -12.566 1.00 88.44 101 LEU A N 1
ATOM 818 C CA . LEU A 1 101 ? -6.377 -1.716 -12.917 1.00 88.44 101 LEU A CA 1
ATOM 819 C C . LEU A 1 101 ? -4.863 -1.834 -13.123 1.00 88.44 101 LEU A C 1
ATOM 821 O O . LEU A 1 101 ? -4.343 -1.371 -14.135 1.00 88.44 101 LEU A O 1
ATOM 825 N N . TYR A 1 102 ? -4.151 -2.492 -12.205 1.00 86.94 102 TYR A N 1
ATOM 826 C CA . TYR A 1 102 ? -2.707 -2.660 -12.339 1.00 86.94 102 TYR A CA 1
ATOM 827 C C . TYR A 1 102 ? -2.344 -3.635 -13.431 1.00 86.94 102 TYR A C 1
ATOM 829 O O . TYR A 1 102 ? -1.275 -3.484 -13.998 1.00 86.94 102 TYR A O 1
ATOM 837 N N . VAL A 1 103 ? -3.196 -4.618 -13.726 1.00 85.38 103 VAL A N 1
ATOM 838 C CA . VAL A 1 103 ? -2.971 -5.632 -14.763 1.00 85.38 103 VAL A CA 1
ATOM 839 C C . VAL A 1 103 ? -3.153 -5.032 -16.160 1.00 85.38 103 VAL A C 1
ATOM 841 O O . VAL A 1 103 ? -2.306 -5.268 -17.028 1.00 85.38 103 VAL A O 1
ATOM 844 N N . ALA A 1 104 ? -4.206 -4.235 -16.354 1.00 86.56 104 ALA A N 1
ATOM 845 C CA . ALA A 1 104 ? -4.517 -3.536 -17.599 1.00 86.56 104 ALA A CA 1
ATOM 846 C C . ALA A 1 104 ? -3.590 -2.327 -17.821 1.00 86.56 104 ALA A C 1
ATOM 848 O O . ALA A 1 104 ? -3.059 -2.131 -18.913 1.00 86.56 104 ALA A O 1
ATOM 849 N N . GLY A 1 105 ? -3.306 -1.562 -16.763 1.00 84.50 105 GLY A N 1
ATOM 850 C CA . GLY A 1 105 ? -2.488 -0.348 -16.808 1.00 84.50 105 GLY A CA 1
ATOM 851 C C . GLY A 1 105 ? -0.976 -0.570 -16.926 1.00 84.50 105 GLY A C 1
ATOM 852 O O . GLY A 1 105 ? -0.241 0.408 -17.046 1.00 84.50 105 GLY A O 1
ATOM 853 N N . ARG A 1 106 ? -0.474 -1.819 -16.920 1.00 85.44 106 ARG A N 1
ATOM 854 C CA . ARG A 1 106 ? 0.983 -2.114 -16.906 1.00 85.44 106 ARG A CA 1
ATOM 855 C C . ARG A 1 106 ? 1.734 -1.442 -18.043 1.00 85.44 106 ARG A C 1
ATOM 857 O O . ARG A 1 106 ? 2.780 -0.843 -17.808 1.00 85.44 106 ARG A O 1
ATOM 864 N N . ARG A 1 107 ? 1.190 -1.540 -19.261 1.00 84.06 107 ARG A N 1
ATOM 865 C CA . ARG A 1 107 ? 1.818 -0.973 -20.461 1.00 84.06 107 ARG A CA 1
ATOM 866 C C . ARG A 1 107 ? 1.862 0.551 -20.385 1.00 84.06 107 ARG A C 1
ATOM 868 O O . ARG A 1 107 ? 2.909 1.129 -20.649 1.00 84.06 107 ARG A O 1
ATOM 875 N N . LYS A 1 108 ? 0.772 1.180 -19.930 1.00 84.12 108 LYS A N 1
ATOM 876 C CA . LYS A 1 108 ? 0.686 2.636 -19.741 1.00 84.12 108 LYS A CA 1
ATOM 877 C C . LYS A 1 108 ? 1.679 3.138 -18.686 1.00 84.12 108 LYS A C 1
ATOM 879 O O . LYS A 1 108 ? 2.310 4.165 -18.882 1.00 84.12 108 LYS A O 1
ATOM 884 N N . ALA A 1 109 ? 1.883 2.371 -17.616 1.00 82.94 109 ALA A N 1
ATOM 885 C CA . ALA A 1 109 ? 2.864 2.670 -16.573 1.00 82.94 109 ALA A CA 1
ATOM 886 C C . ALA A 1 109 ? 4.322 2.308 -16.948 1.00 82.94 109 ALA A C 1
ATOM 888 O O . ALA A 1 109 ? 5.213 2.391 -16.099 1.00 82.94 109 ALA A O 1
ATOM 889 N N . GLY A 1 110 ? 4.588 1.882 -18.191 1.00 84.38 110 GLY A N 1
ATOM 890 C CA . GLY A 1 110 ? 5.934 1.559 -18.676 1.00 84.38 110 GLY A CA 1
ATOM 891 C C . GLY A 1 110 ? 6.506 0.240 -18.146 1.00 84.38 110 GLY A C 1
ATOM 892 O O . GLY A 1 110 ? 7.723 0.055 -18.117 1.00 84.38 110 GLY A O 1
ATOM 893 N N . ARG A 1 111 ? 5.659 -0.696 -17.699 1.00 84.06 111 ARG A N 1
ATOM 894 C CA . ARG A 1 111 ? 6.091 -2.004 -17.185 1.00 84.06 111 ARG A CA 1
ATOM 895 C C . ARG A 1 111 ? 5.819 -3.133 -18.174 1.00 84.06 111 ARG A C 1
ATOM 897 O O . ARG A 1 111 ? 4.687 -3.344 -18.601 1.00 84.06 111 ARG A O 1
ATOM 904 N N . LYS A 1 112 ? 6.848 -3.954 -18.421 1.00 84.12 112 LYS A N 1
ATOM 905 C CA . LYS A 1 112 ? 6.723 -5.229 -19.154 1.00 84.12 112 LYS A CA 1
ATOM 906 C C . LYS A 1 112 ? 6.135 -6.350 -18.289 1.00 84.12 112 LYS A C 1
ATOM 908 O O . LYS A 1 112 ? 5.316 -7.130 -18.758 1.00 84.12 112 LYS A O 1
ATOM 913 N N . TYR A 1 113 ? 6.535 -6.411 -17.017 1.00 84.00 113 TYR A N 1
ATOM 914 C CA . TYR A 1 113 ? 6.139 -7.462 -16.074 1.00 84.00 113 TYR A CA 1
ATOM 915 C C . TYR A 1 113 ? 5.328 -6.912 -14.898 1.00 84.00 113 TYR A C 1
ATOM 917 O O . TYR A 1 113 ? 5.410 -5.728 -14.552 1.00 84.00 113 TYR A O 1
ATOM 925 N N . GLY A 1 114 ? 4.578 -7.805 -14.244 1.00 83.62 114 GLY A N 1
ATOM 926 C CA . GLY A 1 114 ? 3.867 -7.504 -13.002 1.00 83.62 114 GLY A CA 1
ATOM 927 C C . GLY A 1 114 ? 4.795 -7.079 -11.858 1.00 83.62 114 GLY A C 1
ATOM 928 O O . GLY A 1 114 ? 6.028 -7.072 -11.966 1.00 83.62 114 GLY A O 1
ATOM 929 N N . PHE A 1 115 ? 4.193 -6.689 -10.740 1.00 86.69 115 PHE A N 1
ATOM 930 C CA . PHE A 1 115 ? 4.944 -6.380 -9.530 1.00 86.69 115 PHE A CA 1
ATOM 931 C C . PHE A 1 115 ? 5.591 -7.641 -8.959 1.00 86.69 115 PHE A C 1
ATOM 933 O O . PHE A 1 115 ? 4.965 -8.698 -8.919 1.00 86.69 115 PHE A O 1
ATOM 940 N N . ARG A 1 116 ? 6.831 -7.519 -8.474 1.00 86.94 116 ARG A N 1
ATOM 941 C CA . ARG A 1 116 ? 7.477 -8.581 -7.690 1.00 86.94 116 ARG A CA 1
ATOM 942 C C . ARG A 1 116 ? 6.739 -8.776 -6.354 1.00 86.94 116 ARG A C 1
ATOM 944 O O . ARG A 1 116 ? 6.212 -7.786 -5.844 1.00 86.94 116 ARG A O 1
ATOM 951 N N . PRO A 1 117 ? 6.760 -9.973 -5.740 1.00 86.62 117 PRO A N 1
ATOM 952 C CA . PRO A 1 117 ? 6.028 -10.252 -4.497 1.00 86.62 117 PRO A CA 1
ATOM 953 C C . PRO A 1 117 ? 6.320 -9.268 -3.354 1.00 86.62 117 PRO A C 1
ATOM 955 O O . PRO A 1 117 ? 5.416 -8.809 -2.671 1.00 86.62 117 PRO A O 1
ATOM 958 N N . GLU A 1 118 ? 7.576 -8.860 -3.170 1.00 85.69 118 GLU A N 1
ATOM 959 C CA . GLU A 1 118 ? 7.960 -7.849 -2.166 1.00 85.69 118 GLU A CA 1
ATOM 960 C C . GLU A 1 118 ? 7.334 -6.471 -2.412 1.00 85.69 118 GLU A C 1
ATOM 962 O O . GLU A 1 118 ? 7.061 -5.721 -1.476 1.00 85.69 118 GLU A O 1
ATOM 967 N N . ARG A 1 119 ? 7.136 -6.108 -3.683 1.00 87.50 119 ARG A N 1
ATOM 968 C CA . ARG A 1 119 ? 6.507 -4.841 -4.061 1.00 87.50 119 ARG A CA 1
ATOM 969 C C . ARG A 1 119 ? 4.989 -4.932 -3.948 1.00 87.50 119 ARG A C 1
ATOM 971 O O . ARG A 1 119 ? 4.379 -3.963 -3.517 1.00 87.50 119 ARG A O 1
ATOM 978 N N . GLN A 1 120 ? 4.410 -6.088 -4.277 1.00 89.38 120 GLN A N 1
ATOM 979 C CA . GLN A 1 120 ? 2.988 -6.372 -4.063 1.00 89.38 120 GLN A CA 1
ATOM 980 C C . GLN A 1 120 ? 2.621 -6.218 -2.587 1.00 89.38 120 GLN A C 1
ATOM 982 O O . GLN A 1 120 ? 1.737 -5.436 -2.267 1.00 89.38 120 GLN A O 1
ATOM 987 N N . ARG A 1 121 ? 3.380 -6.868 -1.695 1.00 89.19 121 ARG A N 1
ATOM 988 C CA . ARG A 1 121 ? 3.180 -6.789 -0.241 1.00 89.19 121 ARG A CA 1
ATOM 989 C C . ARG A 1 121 ? 3.270 -5.355 0.285 1.00 89.19 121 ARG A C 1
ATOM 991 O O . ARG A 1 121 ? 2.408 -4.925 1.041 1.00 89.19 121 ARG A O 1
ATOM 998 N N . LEU A 1 122 ? 4.266 -4.585 -0.164 1.00 90.62 122 LEU A N 1
ATOM 999 C CA . LEU A 1 122 ? 4.385 -3.177 0.231 1.00 90.62 122 LEU A CA 1
ATOM 1000 C C . LEU A 1 122 ? 3.212 -2.326 -0.271 1.00 90.62 122 LEU A C 1
ATOM 1002 O O . LEU A 1 122 ? 2.729 -1.472 0.464 1.00 90.62 122 LEU A O 1
ATOM 1006 N N . LEU A 1 123 ? 2.753 -2.552 -1.503 1.00 91.25 123 LEU A N 1
ATOM 1007 C CA . LEU A 1 123 ? 1.596 -1.851 -2.052 1.00 91.25 123 LEU A CA 1
ATOM 1008 C C . LEU A 1 123 ? 0.320 -2.194 -1.281 1.00 91.25 123 LEU A C 1
ATOM 1010 O O . LEU A 1 123 ? -0.432 -1.298 -0.917 1.00 91.25 123 LEU A O 1
ATOM 1014 N N . ASP A 1 124 ? 0.113 -3.472 -0.982 1.00 91.56 124 ASP A N 1
ATOM 1015 C CA . ASP A 1 124 ? -1.039 -3.941 -0.217 1.00 91.56 124 ASP A CA 1
ATOM 1016 C C . ASP A 1 124 ? -1.060 -3.363 1.208 1.00 91.56 124 ASP A C 1
ATOM 1018 O O . ASP A 1 124 ? -2.129 -3.017 1.702 1.00 91.56 124 ASP A O 1
ATOM 1022 N N . ALA A 1 125 ? 0.103 -3.186 1.844 1.00 91.69 125 ALA A N 1
ATOM 1023 C CA . ALA A 1 125 ? 0.223 -2.540 3.154 1.00 91.69 125 ALA A CA 1
ATOM 1024 C C . ALA A 1 125 ? 0.073 -1.008 3.101 1.00 91.69 125 ALA A C 1
ATOM 1026 O O . ALA A 1 125 ? -0.404 -0.396 4.056 1.00 91.69 125 ALA A O 1
ATOM 1027 N N . LEU A 1 126 ? 0.458 -0.376 1.988 1.00 91.88 126 LEU A N 1
ATOM 1028 C CA . LEU A 1 126 ? 0.376 1.074 1.807 1.00 91.88 126 LEU A CA 1
ATOM 1029 C C . LEU A 1 126 ? -1.077 1.570 1.771 1.00 91.88 126 LEU A C 1
ATOM 1031 O O . LEU A 1 126 ? -1.391 2.603 2.357 1.00 91.88 126 LEU A O 1
ATOM 1035 N N . TRP A 1 127 ? -1.976 0.849 1.103 1.00 91.44 127 TRP A N 1
ATOM 1036 C CA . TRP A 1 127 ? -3.363 1.289 0.913 1.00 91.44 127 TRP A CA 1
ATOM 1037 C C . TRP A 1 127 ? -4.162 1.489 2.212 1.00 91.44 127 TRP A C 1
ATOM 1039 O O . TRP A 1 127 ? -4.766 2.555 2.368 1.00 91.44 127 TRP A O 1
ATOM 1049 N N . PRO A 1 128 ? -4.146 0.542 3.171 1.00 91.75 128 PRO A N 1
ATOM 1050 C CA . PRO A 1 128 ? -4.755 0.736 4.483 1.00 91.75 128 PRO A CA 1
ATOM 1051 C C . PRO A 1 128 ? -4.244 1.984 5.213 1.00 91.75 128 PRO A C 1
ATOM 1053 O O . PRO A 1 128 ? -5.045 2.688 5.833 1.00 91.75 128 PRO A O 1
ATOM 1056 N N . VAL A 1 129 ? -2.941 2.285 5.108 1.00 91.75 129 VAL A N 1
ATOM 1057 C CA . VAL A 1 129 ? -2.330 3.495 5.686 1.00 91.75 129 VAL A CA 1
ATOM 1058 C C . VAL A 1 129 ? -2.885 4.743 5.010 1.00 91.75 129 VAL A C 1
ATOM 1060 O O . VAL A 1 129 ? -3.369 5.644 5.691 1.00 91.75 129 VAL A O 1
ATOM 1063 N N . LEU A 1 130 ? -2.864 4.793 3.675 1.00 90.75 130 LEU A N 1
ATOM 1064 C CA . LEU A 1 130 ? -3.318 5.966 2.927 1.00 90.75 130 LEU A CA 1
ATOM 1065 C C . LEU A 1 130 ? -4.779 6.303 3.228 1.00 90.75 130 LEU A C 1
ATOM 1067 O O . LEU A 1 130 ? -5.078 7.452 3.525 1.00 90.75 130 LEU A O 1
ATOM 1071 N N . ILE A 1 131 ? -5.674 5.311 3.234 1.00 89.94 131 ILE A N 1
ATOM 1072 C CA . ILE A 1 131 ? -7.092 5.528 3.569 1.00 89.94 131 ILE A CA 1
ATOM 1073 C C . ILE A 1 131 ? -7.262 5.940 5.030 1.00 89.94 131 ILE A C 1
ATOM 1075 O O . ILE A 1 131 ? -8.122 6.755 5.352 1.00 89.94 131 ILE A O 1
ATOM 1079 N N . SER A 1 132 ? -6.423 5.412 5.920 1.00 88.81 132 SER A N 1
ATOM 1080 C CA . SER A 1 132 ? -6.484 5.738 7.342 1.00 88.81 132 SER A CA 1
ATOM 1081 C C . SER A 1 132 ? -6.105 7.177 7.665 1.00 88.81 132 SER A C 1
ATOM 1083 O O . SER A 1 132 ? -6.659 7.740 8.611 1.00 88.81 132 SER A O 1
ATOM 1085 N N . PHE A 1 133 ? -5.175 7.751 6.908 1.00 88.56 133 PHE A N 1
ATOM 1086 C CA . PHE A 1 133 ? -4.697 9.121 7.088 1.00 88.56 133 PHE A CA 1
ATOM 1087 C C . PHE A 1 133 ? -5.217 10.084 6.014 1.00 88.56 133 PHE A C 1
ATOM 1089 O O . PHE A 1 133 ? -4.727 11.207 5.903 1.00 88.56 133 PHE A O 1
ATOM 1096 N N . CYS A 1 134 ? -6.196 9.649 5.222 1.00 88.25 134 CYS A N 1
ATOM 1097 C CA . CYS A 1 134 ? -6.850 10.481 4.228 1.00 88.25 134 CYS A CA 1
ATOM 1098 C C . CYS A 1 134 ? -7.744 11.512 4.919 1.00 88.25 134 CYS A C 1
ATOM 1100 O O . CYS A 1 134 ? -8.562 11.168 5.775 1.00 88.25 134 CYS A O 1
ATOM 1102 N N . ASP A 1 135 ? -7.595 12.775 4.533 1.00 83.88 135 ASP A N 1
ATOM 1103 C CA . ASP A 1 135 ? -8.542 13.819 4.892 1.00 83.88 135 ASP A CA 1
ATOM 1104 C C . ASP A 1 135 ? -9.859 13.584 4.139 1.00 83.88 135 ASP A C 1
ATOM 1106 O O . ASP A 1 135 ? -9.885 13.563 2.907 1.00 83.88 135 ASP A O 1
ATOM 1110 N N . ALA A 1 136 ? -10.954 13.383 4.875 1.00 77.19 136 ALA A N 1
ATOM 1111 C CA . ALA A 1 136 ? -12.247 13.034 4.291 1.00 77.19 136 ALA A CA 1
ATOM 1112 C C . ALA A 1 136 ? -12.838 14.139 3.403 1.00 77.19 136 ALA A C 1
ATOM 1114 O O . ALA A 1 136 ? -13.630 13.826 2.521 1.00 77.19 136 ALA A O 1
ATOM 1115 N N . GLY A 1 137 ? -12.478 15.406 3.635 1.00 78.94 137 GLY A N 1
ATOM 1116 C CA . GLY A 1 137 ? -12.998 16.535 2.865 1.00 78.94 137 GLY A CA 1
ATOM 1117 C C . GLY A 1 137 ? -12.201 16.805 1.592 1.00 78.94 137 GLY A C 1
ATOM 1118 O O . GLY A 1 137 ? -12.767 17.225 0.589 1.00 78.94 137 GLY A O 1
ATOM 1119 N N . LYS A 1 138 ? -10.886 16.566 1.620 1.00 81.62 138 LYS A N 1
ATOM 1120 C CA . LYS A 1 138 ? -9.980 16.881 0.503 1.00 81.62 138 LYS A CA 1
ATOM 1121 C C . LYS A 1 138 ? -9.525 15.658 -0.287 1.00 81.62 138 LYS A C 1
ATOM 1123 O O . LYS A 1 138 ? -8.908 15.823 -1.333 1.00 81.62 138 LYS A O 1
ATOM 1128 N N . HIS A 1 139 ? -9.776 14.449 0.212 1.00 81.19 139 HIS A N 1
ATOM 1129 C CA . HIS A 1 139 ? -9.234 13.197 -0.323 1.00 81.19 139 HIS A CA 1
ATOM 1130 C C . HIS A 1 139 ? -7.703 13.216 -0.494 1.00 81.19 139 HIS A C 1
ATOM 1132 O O . HIS A 1 139 ? -7.142 12.538 -1.354 1.00 81.19 139 HIS A O 1
ATOM 1138 N N . THR A 1 140 ? -7.009 13.985 0.349 1.00 83.50 140 THR A N 1
ATOM 1139 C CA . THR A 1 140 ? -5.551 14.134 0.337 1.00 83.50 140 THR A CA 1
ATOM 1140 C C . THR A 1 140 ? -4.931 13.525 1.586 1.00 83.50 140 THR A C 1
ATOM 1142 O O . THR A 1 140 ? -5.535 13.482 2.655 1.00 83.50 140 THR A O 1
ATOM 1145 N N . VAL A 1 141 ? -3.696 13.042 1.457 1.00 85.50 141 VAL A N 1
ATOM 1146 C CA . VAL A 1 141 ? -2.893 12.563 2.587 1.00 85.50 141 VAL A CA 1
ATOM 1147 C C . VAL A 1 141 ? -1.766 13.566 2.819 1.00 85.50 141 VAL A C 1
ATOM 1149 O O . VAL A 1 141 ? -0.822 13.638 2.037 1.00 85.50 141 VAL A O 1
ATOM 1152 N N . GLY A 1 142 ? -1.853 14.342 3.900 1.00 82.94 142 GLY A N 1
ATOM 1153 C CA . GLY A 1 142 ? -0.875 15.383 4.254 1.00 82.94 142 GLY A CA 1
ATOM 1154 C C . GLY A 1 142 ? 0.394 14.874 4.952 1.00 82.94 142 GLY A C 1
ATOM 1155 O O . GLY A 1 142 ? 1.037 15.630 5.677 1.00 82.94 142 GLY A O 1
ATOM 1156 N N . MET A 1 143 ? 0.741 13.590 4.815 1.00 85.31 143 MET A N 1
ATOM 1157 C CA . MET A 1 143 ? 1.870 12.981 5.527 1.00 85.31 143 MET A CA 1
ATOM 1158 C C . MET A 1 143 ? 3.151 12.948 4.697 1.00 85.31 143 MET A C 1
ATOM 1160 O O . MET A 1 143 ? 3.160 12.526 3.543 1.00 85.31 143 MET A O 1
ATOM 1164 N N . CYS A 1 144 ? 4.269 13.286 5.341 1.00 87.19 144 CYS A N 1
ATOM 1165 C CA . CYS A 1 144 ? 5.599 13.117 4.766 1.00 87.19 144 CYS A CA 1
ATOM 1166 C C . CYS A 1 144 ? 5.919 11.631 4.525 1.00 87.19 144 CYS A C 1
ATOM 1168 O O . CYS A 1 144 ? 5.606 10.778 5.362 1.00 87.19 144 CYS A O 1
ATOM 1170 N N . ILE A 1 145 ? 6.652 11.333 3.446 1.00 88.06 145 ILE A N 1
ATOM 1171 C CA . ILE A 1 145 ? 7.071 9.964 3.087 1.00 88.06 145 ILE A CA 1
ATOM 1172 C C . ILE A 1 145 ? 7.852 9.304 4.231 1.00 88.06 145 ILE A C 1
ATOM 1174 O O . ILE A 1 145 ? 7.620 8.140 4.539 1.00 88.06 145 ILE A O 1
ATOM 1178 N N . SER A 1 146 ? 8.714 10.046 4.932 1.00 88.00 146 SER A N 1
ATOM 1179 C CA . SER A 1 146 ? 9.463 9.527 6.084 1.00 88.00 146 SER A CA 1
ATOM 1180 C C . SER A 1 146 ? 8.562 9.092 7.241 1.00 88.00 146 SER A C 1
ATOM 1182 O O . SER A 1 146 ? 8.873 8.130 7.936 1.00 88.00 146 SER A O 1
ATOM 1184 N N . ARG A 1 147 ? 7.425 9.768 7.447 1.00 88.81 147 ARG A N 1
ATOM 1185 C CA . ARG A 1 147 ? 6.448 9.371 8.468 1.00 88.81 147 ARG A CA 1
ATOM 1186 C C . ARG A 1 147 ? 5.676 8.131 8.023 1.00 88.81 147 ARG A C 1
ATOM 1188 O O . ARG A 1 147 ? 5.527 7.213 8.816 1.00 88.81 147 ARG A O 1
ATOM 1195 N N . LEU A 1 148 ? 5.261 8.068 6.755 1.00 89.62 148 LEU A N 1
ATOM 1196 C CA . LEU A 1 148 ? 4.629 6.872 6.180 1.00 89.62 148 LEU A CA 1
ATOM 1197 C C . LEU A 1 148 ? 5.543 5.640 6.269 1.00 89.62 148 LEU A C 1
ATOM 1199 O O . LEU A 1 148 ? 5.090 4.561 6.633 1.00 89.62 148 LEU A O 1
ATOM 1203 N N . ALA A 1 149 ? 6.833 5.813 5.981 1.00 89.75 149 ALA A N 1
ATOM 1204 C CA . ALA A 1 149 ? 7.843 4.768 6.100 1.00 89.75 149 ALA A CA 1
ATOM 1205 C C . ALA A 1 149 ? 7.952 4.237 7.540 1.00 89.75 149 ALA A C 1
ATOM 1207 O O . ALA A 1 149 ? 7.925 3.026 7.751 1.00 89.75 149 ALA A O 1
ATOM 1208 N N . LYS A 1 150 ? 7.986 5.134 8.535 1.00 88.38 150 LYS A N 1
ATOM 1209 C CA . LYS A 1 150 ? 7.975 4.760 9.958 1.00 88.38 150 LYS A CA 1
ATOM 1210 C C . LYS A 1 150 ? 6.698 4.031 10.371 1.00 88.38 150 LYS A C 1
ATOM 1212 O O . LYS A 1 150 ? 6.780 3.093 11.154 1.00 88.38 150 LYS A O 1
ATOM 1217 N N . GLU A 1 151 ? 5.537 4.434 9.852 1.00 88.19 151 GLU A N 1
ATOM 1218 C CA . GLU A 1 151 ? 4.281 3.739 10.158 1.00 88.19 151 GLU A CA 1
ATOM 1219 C C . GLU A 1 151 ? 4.230 2.334 9.561 1.00 88.19 151 GLU A C 1
ATOM 1221 O O . GLU A 1 151 ? 3.778 1.413 10.228 1.00 88.19 151 GLU A O 1
ATOM 1226 N N . LEU A 1 152 ? 4.728 2.151 8.337 1.00 88.12 152 LEU A N 1
ATOM 1227 C CA . LEU A 1 152 ? 4.773 0.848 7.664 1.00 88.12 152 LEU A CA 1
ATOM 1228 C C . LEU A 1 152 ? 5.854 -0.096 8.205 1.00 88.12 152 LEU A C 1
ATOM 1230 O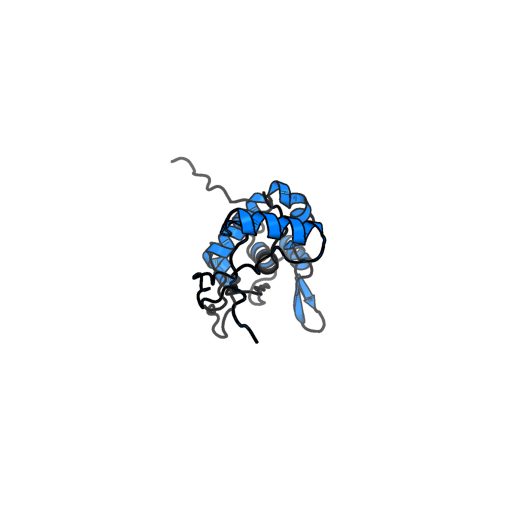 O . LEU A 1 152 ? 5.868 -1.274 7.848 1.00 88.12 152 LEU A O 1
ATOM 1234 N N . SER A 1 153 ? 6.787 0.419 9.002 1.00 87.88 153 SER A N 1
ATOM 1235 C CA . SER A 1 153 ? 7.879 -0.371 9.561 1.00 87.88 153 SER A CA 1
ATOM 1236 C C . SER A 1 153 ? 7.432 -1.116 10.814 1.00 87.88 153 SER A C 1
ATOM 1238 O O . SER A 1 153 ? 6.640 -0.600 11.603 1.00 87.88 153 SER A O 1
ATOM 1240 N N . ALA A 1 154 ? 7.971 -2.320 11.019 1.00 84.56 154 ALA A N 1
ATOM 1241 C CA . ALA A 1 154 ? 7.722 -3.059 12.248 1.00 84.56 154 ALA A CA 1
ATOM 1242 C C . ALA A 1 154 ? 8.310 -2.301 13.445 1.00 84.56 154 ALA A C 1
ATOM 1244 O O . ALA A 1 154 ? 9.424 -1.765 13.380 1.00 84.56 154 ALA A O 1
ATOM 1245 N N . LYS A 1 155 ? 7.532 -2.247 14.526 1.00 85.12 155 LYS A N 1
ATOM 1246 C CA . LYS A 1 155 ? 7.892 -1.569 15.769 1.00 85.12 155 LYS A CA 1
ATOM 1247 C C . LYS A 1 155 ? 8.168 -2.608 16.855 1.00 85.12 155 LYS A C 1
ATOM 1249 O O . LYS A 1 155 ? 7.529 -3.658 16.877 1.00 85.12 155 LYS A O 1
ATOM 1254 N N . ASP A 1 156 ? 9.127 -2.319 17.724 1.00 84.75 156 ASP A N 1
ATOM 1255 C CA . ASP A 1 156 ? 9.418 -3.112 18.914 1.00 84.75 156 ASP A CA 1
ATOM 1256 C C . ASP A 1 156 ? 8.328 -2.926 19.991 1.00 84.75 156 ASP A C 1
ATOM 1258 O O . ASP A 1 156 ? 7.397 -2.128 19.841 1.00 84.75 156 ASP A O 1
ATOM 1262 N N . ALA A 1 157 ? 8.454 -3.640 21.113 1.00 80.56 157 ALA A N 1
ATOM 1263 C CA . ALA A 1 157 ? 7.536 -3.522 22.251 1.00 80.56 157 ALA A CA 1
ATOM 1264 C C . ALA A 1 157 ? 7.480 -2.105 22.865 1.00 80.56 157 ALA A C 1
ATOM 1266 O O . ALA A 1 157 ? 6.538 -1.784 23.584 1.00 80.56 157 ALA A O 1
ATOM 1267 N N . LYS A 1 158 ? 8.473 -1.253 22.582 1.00 80.31 158 LYS A N 1
ATOM 1268 C CA . LYS A 1 158 ? 8.558 0.140 23.043 1.00 80.31 158 LYS A CA 1
ATOM 1269 C C . LYS A 1 158 ? 8.015 1.131 22.003 1.00 80.31 158 LYS A C 1
ATOM 1271 O O . LYS A 1 158 ? 8.002 2.331 22.262 1.00 80.31 158 LYS A O 1
ATOM 1276 N N . GLY A 1 159 ? 7.563 0.654 20.840 1.00 78.50 159 GLY A N 1
ATOM 1277 C CA . GLY A 1 159 ? 7.054 1.475 19.743 1.00 78.50 159 GLY A CA 1
ATOM 1278 C C . GLY A 1 159 ? 8.129 2.061 18.817 1.00 78.50 159 GLY A C 1
ATOM 1279 O O . GLY A 1 159 ? 7.789 2.852 17.934 1.00 78.50 159 GLY A O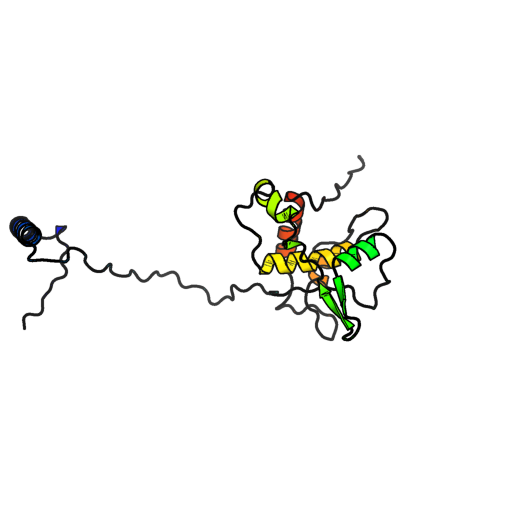 1
ATOM 1280 N N . ASN A 1 160 ? 9.399 1.679 18.971 1.00 84.31 160 ASN A N 1
ATOM 1281 C CA . ASN A 1 160 ? 10.496 2.122 18.110 1.00 84.31 160 ASN A CA 1
ATOM 1282 C C . ASN A 1 160 ? 10.615 1.241 16.869 1.00 84.31 160 ASN A C 1
ATOM 1284 O O . ASN A 1 160 ? 10.397 0.035 16.922 1.00 84.31 160 ASN A O 1
ATOM 1288 N N . VAL A 1 161 ? 11.001 1.835 15.741 1.00 83.75 161 VAL A N 1
ATOM 1289 C CA . VAL A 1 161 ? 11.193 1.095 14.488 1.00 83.75 161 VAL A CA 1
ATOM 1290 C C . VAL A 1 161 ? 12.405 0.171 14.597 1.00 83.75 161 VAL A C 1
ATOM 1292 O O . VAL A 1 161 ? 13.497 0.626 14.928 1.00 83.75 161 VAL A O 1
ATOM 1295 N N . ILE A 1 162 ? 12.220 -1.107 14.260 1.00 83.62 162 ILE A N 1
ATOM 1296 C CA . ILE A 1 162 ? 13.300 -2.099 14.227 1.00 83.62 162 ILE A CA 1
ATOM 1297 C C . ILE A 1 162 ? 14.146 -1.860 12.959 1.00 83.62 162 ILE A C 1
ATOM 1299 O O . ILE A 1 162 ? 13.633 -2.078 11.853 1.00 83.62 162 ILE A O 1
ATOM 1303 N N . PRO A 1 163 ? 15.430 -1.449 13.069 1.00 80.12 163 PRO A N 1
ATOM 1304 C CA . PRO A 1 163 ? 16.241 -1.005 11.922 1.00 80.12 163 PRO A CA 1
ATOM 1305 C C . PRO A 1 163 ? 16.453 -2.065 10.832 1.00 80.12 163 PRO A C 1
ATOM 1307 O O . PRO A 1 163 ? 16.631 -1.748 9.651 1.00 80.12 163 PRO A O 1
ATOM 1310 N N . GLU A 1 164 ? 16.441 -3.339 11.218 1.00 77.81 164 GLU A N 1
ATOM 1311 C CA . GLU A 1 164 ? 16.606 -4.473 10.305 1.00 77.81 164 GLU A CA 1
ATOM 1312 C C . GLU A 1 164 ? 15.390 -4.681 9.404 1.00 77.81 164 GLU A C 1
ATOM 1314 O O . GLU A 1 164 ? 15.545 -5.121 8.269 1.00 77.81 164 GLU A O 1
ATOM 1319 N N . THR A 1 165 ? 14.201 -4.299 9.879 1.00 80.56 165 THR A N 1
ATOM 1320 C CA . THR A 1 165 ? 12.918 -4.458 9.177 1.00 80.56 165 THR A CA 1
ATOM 1321 C C . THR A 1 165 ? 12.299 -3.134 8.738 1.00 80.56 165 THR A C 1
ATOM 1323 O O . THR A 1 165 ? 11.123 -3.077 8.376 1.00 80.56 165 THR A O 1
ATOM 1326 N N . GLU A 1 166 ? 13.082 -2.057 8.763 1.00 85.06 166 GLU A N 1
ATOM 1327 C CA . GLU A 1 166 ? 12.621 -0.733 8.370 1.00 85.06 166 GLU A CA 1
ATOM 1328 C C . GLU A 1 166 ? 12.263 -0.695 6.876 1.00 85.06 166 GLU A C 1
ATOM 1330 O O . GLU A 1 166 ? 13.027 -1.101 5.988 1.00 85.06 166 GLU A O 1
ATOM 1335 N N . VAL A 1 167 ? 11.082 -0.156 6.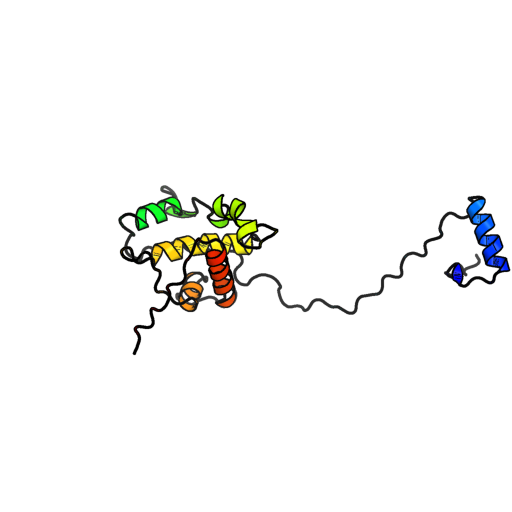581 1.00 86.31 167 VAL A N 1
ATOM 1336 C CA . VAL A 1 167 ? 10.705 0.234 5.227 1.00 86.31 167 VAL A CA 1
ATOM 1337 C C . VAL A 1 167 ? 11.447 1.519 4.894 1.00 86.31 167 VAL A C 1
ATOM 1339 O O . VAL A 1 167 ? 11.149 2.583 5.422 1.00 86.31 167 VAL A O 1
ATOM 1342 N N . THR A 1 168 ? 12.410 1.442 3.980 1.00 88.50 168 THR A N 1
ATOM 1343 C CA . THR A 1 168 ? 13.204 2.618 3.617 1.00 88.50 168 THR A CA 1
ATOM 1344 C C . THR A 1 168 ? 12.379 3.664 2.863 1.00 88.50 168 THR A C 1
ATOM 1346 O O . THR A 1 168 ? 11.557 3.346 1.996 1.00 88.50 168 THR A O 1
ATOM 1349 N N . VAL A 1 169 ? 12.666 4.943 3.128 1.00 89.06 169 VAL A N 1
ATOM 1350 C CA . VAL A 1 169 ? 12.030 6.094 2.458 1.00 89.06 169 VAL A CA 1
ATOM 1351 C C . VAL A 1 169 ? 12.169 6.005 0.936 1.00 89.06 169 VAL A C 1
ATOM 1353 O O . VAL A 1 169 ? 11.207 6.225 0.205 1.00 89.06 169 VAL A O 1
ATOM 1356 N N . SER A 1 170 ? 13.344 5.606 0.445 1.00 89.00 170 SER A N 1
ATOM 1357 C CA . SER A 1 170 ? 13.614 5.459 -0.989 1.00 89.00 170 SER A CA 1
ATOM 1358 C C . SER A 1 170 ? 12.766 4.367 -1.652 1.00 89.00 170 SER A C 1
ATOM 1360 O O . SER A 1 170 ? 12.319 4.537 -2.788 1.00 89.00 170 SER A O 1
ATOM 1362 N N . ARG A 1 171 ? 12.503 3.252 -0.954 1.00 89.06 171 ARG A N 1
ATOM 1363 C CA . ARG A 1 171 ? 11.628 2.180 -1.451 1.00 89.06 171 ARG A CA 1
ATOM 1364 C C . ARG A 1 171 ? 10.187 2.664 -1.554 1.00 89.06 171 ARG A C 1
ATOM 1366 O O . ARG A 1 171 ? 9.525 2.355 -2.545 1.00 89.06 171 ARG A O 1
ATOM 1373 N N . LEU A 1 172 ? 9.729 3.429 -0.565 1.00 90.62 172 LEU A N 1
ATOM 1374 C CA . LEU A 1 172 ? 8.383 3.986 -0.556 1.00 90.62 172 LEU A CA 1
ATOM 1375 C C . LEU A 1 172 ? 8.204 5.084 -1.618 1.00 90.62 172 LEU A C 1
ATOM 1377 O O . LEU A 1 172 ? 7.220 5.045 -2.348 1.00 90.62 172 LEU A O 1
ATOM 1381 N N . SER A 1 173 ? 9.175 5.991 -1.782 1.00 91.50 173 SER A N 1
ATOM 1382 C CA . SER A 1 173 ? 9.147 7.037 -2.824 1.00 91.50 173 SER A CA 1
ATOM 1383 C C . SER A 1 173 ? 8.976 6.435 -4.216 1.00 91.50 173 SER A C 1
ATOM 1385 O O . SER A 1 173 ? 8.038 6.770 -4.935 1.00 91.50 173 SER A O 1
ATOM 1387 N N . ARG A 1 174 ? 9.809 5.441 -4.555 1.00 90.62 174 ARG A N 1
ATOM 1388 C CA . ARG A 1 174 ? 9.733 4.738 -5.845 1.00 90.62 174 ARG A CA 1
ATOM 1389 C C . ARG A 1 174 ? 8.393 4.033 -6.054 1.00 90.62 174 ARG A C 1
ATOM 1391 O O . ARG A 1 174 ? 7.947 3.900 -7.190 1.00 90.62 174 ARG A O 1
ATOM 1398 N N . LEU A 1 175 ? 7.770 3.539 -4.980 1.00 90.81 175 LEU A N 1
ATOM 1399 C CA . LEU A 1 175 ? 6.449 2.922 -5.061 1.00 90.81 175 LEU A CA 1
ATOM 1400 C C . LEU A 1 175 ? 5.359 3.966 -5.330 1.00 90.81 175 LEU A C 1
ATOM 1402 O O . LEU A 1 175 ? 4.489 3.707 -6.158 1.00 90.81 175 LEU A O 1
ATOM 1406 N N . ILE A 1 176 ? 5.413 5.122 -4.661 1.00 90.81 176 ILE A N 1
ATOM 1407 C CA . ILE A 1 176 ? 4.457 6.225 -4.835 1.00 90.81 176 ILE A CA 1
ATOM 1408 C C . ILE A 1 176 ? 4.560 6.809 -6.246 1.00 90.81 176 ILE A C 1
ATOM 1410 O O . ILE A 1 176 ? 3.542 6.919 -6.920 1.00 90.81 176 ILE A O 1
ATOM 1414 N N . GLU A 1 177 ? 5.768 7.103 -6.730 1.00 90.19 177 GLU A N 1
ATOM 1415 C CA . GLU A 1 177 ? 5.999 7.563 -8.109 1.00 90.19 177 GLU A CA 1
ATOM 1416 C C . GLU A 1 177 ? 5.391 6.605 -9.136 1.00 90.19 177 GLU A C 1
ATOM 1418 O O . GLU A 1 177 ? 4.806 7.013 -10.137 1.00 90.19 177 GLU A O 1
ATOM 1423 N N . GLU A 1 178 ? 5.498 5.306 -8.878 1.00 89.75 178 GLU A N 1
ATOM 1424 C CA . GLU A 1 178 ? 4.879 4.301 -9.721 1.00 89.75 178 GLU A CA 1
ATOM 1425 C C . GLU A 1 178 ? 3.348 4.353 -9.648 1.00 89.75 178 GLU A C 1
ATOM 1427 O O . GLU A 1 178 ? 2.705 4.294 -10.692 1.00 89.75 178 GLU A O 1
ATOM 1432 N N . GLN A 1 179 ? 2.751 4.545 -8.467 1.00 90.19 179 GLN A N 1
ATOM 1433 C CA . GLN A 1 179 ? 1.296 4.733 -8.349 1.00 90.19 179 GLN A CA 1
ATOM 1434 C C . GLN A 1 179 ? 0.804 5.972 -9.105 1.00 90.19 179 GLN A C 1
ATOM 1436 O O . GLN A 1 179 ? -0.282 5.938 -9.686 1.00 90.19 179 GLN A O 1
ATOM 1441 N N . VAL A 1 180 ? 1.615 7.032 -9.145 1.00 90.62 180 VAL A N 1
ATOM 1442 C CA . VAL A 1 180 ? 1.343 8.232 -9.945 1.00 90.62 180 VAL A CA 1
ATOM 1443 C C . VAL A 1 180 ? 1.352 7.903 -11.438 1.00 90.62 180 VAL A C 1
ATOM 1445 O O . VAL A 1 180 ? 0.434 8.287 -12.155 1.00 90.62 180 VAL A O 1
ATOM 1448 N N . ARG A 1 181 ? 2.308 7.095 -11.918 1.00 88.06 181 ARG A N 1
ATOM 1449 C CA . ARG A 1 181 ? 2.326 6.624 -13.322 1.00 88.06 181 ARG A CA 1
ATOM 1450 C C . ARG A 1 181 ? 1.133 5.739 -13.678 1.00 88.06 181 ARG A C 1
ATOM 1452 O O . ARG A 1 181 ? 0.674 5.762 -14.816 1.00 88.06 181 ARG A O 1
ATOM 1459 N N . PHE A 1 182 ? 0.628 4.960 -12.722 1.00 87.31 182 PHE A N 1
ATOM 1460 C CA . PHE A 1 182 ? -0.617 4.208 -12.893 1.00 87.31 182 PHE A CA 1
ATOM 1461 C C . PHE A 1 182 ? -1.869 5.104 -12.867 1.00 87.31 182 PHE A C 1
ATOM 1463 O O . PHE A 1 182 ? -2.953 4.615 -13.177 1.00 87.31 182 PHE A O 1
ATOM 1470 N N . GLY A 1 183 ? -1.737 6.394 -12.535 1.00 86.25 183 GLY A N 1
ATOM 1471 C CA . GLY A 1 183 ? -2.848 7.343 -12.424 1.00 86.25 183 GLY A CA 1
ATOM 1472 C C . GLY A 1 183 ? -3.713 7.124 -11.184 1.00 86.25 183 GLY A C 1
ATOM 1473 O O . GLY A 1 183 ? -4.853 7.572 -11.146 1.00 86.25 183 GLY A O 1
ATOM 1474 N N . VAL A 1 184 ? -3.197 6.394 -10.193 1.00 88.31 184 VAL A N 1
ATOM 1475 C CA . VAL A 1 184 ? -3.946 6.018 -8.989 1.00 88.31 184 VAL A CA 1
ATOM 1476 C C . VAL A 1 184 ? -3.746 7.032 -7.865 1.00 88.31 184 VAL A C 1
ATOM 1478 O O . VAL A 1 184 ? -4.657 7.275 -7.080 1.00 88.31 184 VAL A O 1
ATOM 1481 N N . LEU A 1 185 ? -2.555 7.630 -7.790 1.00 87.62 185 LEU A N 1
ATOM 1482 C CA . LEU A 1 185 ? -2.257 8.737 -6.888 1.00 87.62 185 LEU A CA 1
ATOM 1483 C C . LEU A 1 185 ? -1.938 9.991 -7.702 1.00 87.62 185 LEU A C 1
ATOM 1485 O O . LEU A 1 185 ? -1.299 9.908 -8.748 1.00 87.62 185 LEU A O 1
ATOM 1489 N N . GLY A 1 186 ? -2.345 11.148 -7.190 1.00 83.75 186 GLY A N 1
ATOM 1490 C CA . GLY A 1 186 ? -1.887 12.453 -7.654 1.00 83.75 186 GLY A CA 1
ATOM 1491 C C . GLY A 1 186 ? -0.958 13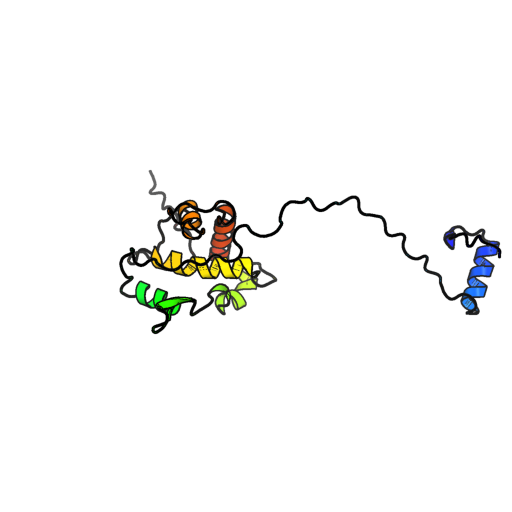.070 -6.615 1.00 83.75 186 GLY A C 1
ATOM 1492 O O . GLY A 1 186 ? -1.177 12.912 -5.412 1.00 83.75 186 GLY A O 1
ATOM 1493 N N . LEU A 1 187 ? 0.084 13.766 -7.063 1.00 78.62 187 LEU A N 1
ATOM 1494 C CA . LEU A 1 187 ? 0.823 14.661 -6.179 1.00 78.62 187 LEU A CA 1
ATOM 1495 C C . LEU A 1 187 ? 0.049 15.973 -6.118 1.00 78.62 187 LEU A C 1
ATOM 1497 O O . LEU A 1 187 ? -0.294 16.528 -7.157 1.00 78.62 187 LEU A O 1
ATOM 1501 N N . ALA A 1 188 ? -0.245 16.448 -4.909 1.00 70.69 188 ALA A N 1
ATOM 1502 C CA . ALA A 1 188 ? -0.832 17.768 -4.747 1.00 70.69 188 ALA A CA 1
ATOM 1503 C C . ALA A 1 188 ? 0.181 18.800 -5.256 1.00 70.69 188 ALA A C 1
ATOM 1505 O O . ALA A 1 188 ? 1.272 18.933 -4.691 1.00 70.69 188 ALA A O 1
ATOM 1506 N N . GLU A 1 189 ? -0.155 19.500 -6.337 1.00 60.75 189 GLU A N 1
ATOM 1507 C CA . GLU A 1 189 ? 0.634 20.640 -6.781 1.00 60.75 189 GLU A CA 1
ATOM 1508 C C . GLU A 1 189 ? 0.636 21.669 -5.650 1.00 60.75 189 GLU A C 1
ATOM 1510 O O . GLU A 1 189 ? -0.414 22.053 -5.130 1.00 60.75 189 GLU A O 1
ATOM 1515 N N . ARG A 1 190 ? 1.827 22.109 -5.224 1.00 50.25 190 ARG A N 1
ATOM 1516 C CA . ARG A 1 190 ? 1.913 23.347 -4.451 1.00 50.25 190 ARG A CA 1
ATOM 1517 C C . ARG A 1 190 ? 1.453 24.440 -5.398 1.00 50.25 190 ARG A C 1
ATOM 1519 O O . ARG A 1 190 ? 2.241 24.871 -6.237 1.00 50.25 190 ARG A O 1
ATOM 1526 N N . THR A 1 191 ? 0.214 24.895 -5.253 1.00 43.34 191 THR A N 1
ATOM 1527 C CA . THR A 1 191 ? -0.207 26.177 -5.800 1.00 43.34 191 THR A CA 1
ATOM 1528 C C . THR A 1 191 ? 0.729 27.207 -5.181 1.00 43.34 191 THR A C 1
ATOM 1530 O O . THR A 1 191 ? 0.593 27.574 -4.013 1.00 43.34 191 THR A O 1
ATOM 1533 N N . ARG A 1 192 ? 1.772 27.600 -5.918 1.00 40.19 192 ARG A N 1
ATOM 1534 C CA . ARG A 1 192 ? 2.514 28.813 -5.610 1.00 40.19 192 ARG A CA 1
ATOM 1535 C C . ARG A 1 192 ? 1.505 29.926 -5.845 1.00 40.19 192 ARG A C 1
ATOM 1537 O O . ARG A 1 192 ? 1.264 30.302 -6.985 1.00 40.19 192 ARG A O 1
ATOM 1544 N N . LEU A 1 193 ? 0.844 30.363 -4.776 1.00 43.25 193 LEU A N 1
ATOM 1545 C CA . LEU A 1 193 ? 0.232 31.681 -4.752 1.00 43.25 193 LEU A CA 1
ATOM 1546 C C . LEU A 1 193 ? 1.356 32.641 -5.135 1.00 43.25 193 LEU A C 1
ATOM 1548 O O . LEU A 1 193 ? 2.378 32.686 -4.449 1.00 43.25 193 LEU A O 1
ATOM 1552 N N . GLY A 1 194 ? 1.212 33.254 -6.310 1.00 45.31 194 GLY A N 1
ATOM 1553 C CA . GLY A 1 194 ? 2.141 34.253 -6.805 1.00 45.31 194 GLY A CA 1
ATOM 1554 C C . GLY A 1 194 ? 2.294 35.331 -5.744 1.00 45.31 194 GLY A C 1
ATOM 1555 O O . GLY A 1 194 ? 1.304 35.918 -5.312 1.00 45.31 194 GLY A O 1
ATOM 1556 N N . SER A 1 195 ? 3.528 35.479 -5.280 1.00 40.31 195 SER A N 1
ATOM 1557 C CA . SER A 1 195 ? 4.041 36.676 -4.621 1.00 40.31 195 SER A CA 1
ATOM 1558 C C . SER A 1 195 ? 4.135 37.814 -5.622 1.00 40.31 195 SER A C 1
ATOM 1560 O O . SER A 1 195 ? 4.633 37.513 -6.735 1.00 40.31 195 SER A O 1
#

Foldseek 3Di:
DDPDPPPDQLVRDDPVVNVVVVVCVVVVVDDDNDDPPDPDPDPDDDDPDDPDDLAQAQAAADDPPDDQDDDPLNVVLCCQWDQDPPPRDIDGPDQPLPDVLCVVCQVQLVHPDGDDSSLSNVSSRLVNVLSSQQDPVPRDRPDDLVVSQLNRADADPVRGGDPSNGRDSVNSVVSVVSCVSSVNDDDPDPPPPDD

Radius of gyration: 30.24 Å; chains: 1; bounding box: 69×83×67 Å

Secondary structure (DSSP, 8-state):
---------GGGS-HHHHHHHHHHHHTT------PPP-----S-PPPSS--S-S-SS------TTSPPP-HHHHHHHHHHEEE-TTT--EEESS-GGGSHHHHHTTTTTT-SS---HHHHHHHHHHHHHHHHT--TTT------HHHHHHHHS-B-TTS-B-GGG---HHHHHHHHHHHHHTTS-----------

InterPro domains:
  IPR003446 Plasmid replication initiation, RepA [NF040977] (54-190)
  IPR003446 Plasmid replication initiation, RepA [PF02387] (48-185)

Sequence (19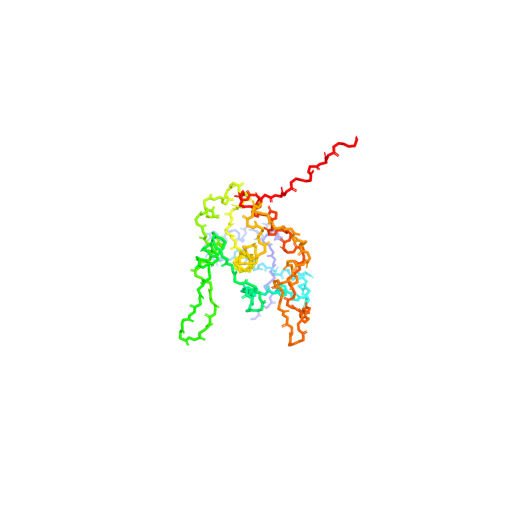5 aa):
MNDNQISVHWSDLPKDELTRFCQDVDAGTQGNFLIAPVKKLTRRKRGEHSTKAKCENPAWYRPEHYKKLSGQLGHAYNRLVKKDKETGQVSLRMHVSRHPLYVAGRRKAGRKYGFRPERQRLLDALWPVLISFCDAGKHTVGMCISRLAKELSAKDAKGNVIPETEVTVSRLSRLIEEQVRFGVLGLAERTRLGS

Organism: Enterobacter cloacae (NCBI:txid550)